Protein AF-A0A1R1Z1K6-F1 (afdb_monomer)

Foldseek 3Di:
DDDDPPPPPPPPLLAAFAWWADQQWIKGKAAAPVVQKIWIWIGNPQDTKIKMFGSPWDQPVVDPQFRTKTKIWIDHLVCLQQIAIKIKGADDPSGNVFKIKIQTHDVPSHDGPDDRMDMTTTDDDPGRQAHYFFFFDDDQFWFFDWDDDDQDTDTPDTDRDDDPLVHGFTQGPGDDPVDDDPQWGKTWGDDPNDIDITIGGPVRTRDHRPVPPD

Mean predicted aligned error: 10.72 Å

Radius of gyration: 18.66 Å; Cα contacts (8 Å, |Δi|>4): 468; chains: 1; bounding box: 66×36×51 Å

Sequence (214 aa):
MIVALLLAAAAERSLSTGTFGEPGGSLMIAVNGEAGRFSGYYDGGRCRFALRGSLVPISVERFAVYPEGYEAEGWVPDHPERVFPVTLYSQVPNGYRQQITLEPGGSGTRPPGCPSRFTLDRAGSNADLLTDVRVVKPGPIRVYDFRIRGKRGIVVRALRRPPRPWSGVWISRTFSPAYRPAGYLYANWYVDGAPKAAYVRPRSLFPVPPEDQE

Structure (mmCIF, N/CA/C/O backbone):
data_AF-A0A1R1Z1K6-F1
#
_entry.id   AF-A0A1R1Z1K6-F1
#
loop_
_atom_site.group_PDB
_atom_site.id
_atom_site.type_symbol
_atom_site.label_atom_id
_atom_site.label_alt_id
_atom_site.label_comp_id
_atom_site.label_asym_id
_atom_site.label_entity_id
_atom_site.label_seq_id
_atom_site.pdbx_PDB_ins_code
_atom_site.Cartn_x
_atom_site.Cartn_y
_atom_site.Cartn_z
_atom_site.occupancy
_atom_site.B_iso_or_equiv
_atom_site.auth_seq_id
_atom_site.auth_comp_id
_atom_site.auth_asym_id
_atom_site.auth_atom_id
_atom_site.pdbx_PDB_model_num
ATOM 1 N N . MET A 1 1 ? -45.208 19.239 -9.671 1.00 34.28 1 MET A N 1
ATOM 2 C CA . MET A 1 1 ? -44.591 17.913 -9.465 1.00 34.28 1 MET A CA 1
ATOM 3 C C . MET A 1 1 ? -43.087 18.134 -9.368 1.00 34.28 1 MET A C 1
ATOM 5 O O . MET A 1 1 ? -42.463 18.417 -10.380 1.00 34.28 1 MET A O 1
ATOM 9 N N . ILE A 1 2 ? -42.541 18.183 -8.151 1.00 32.97 2 ILE A N 1
ATOM 10 C CA . ILE A 1 2 ? -41.115 18.449 -7.910 1.00 32.97 2 ILE A CA 1
ATOM 11 C C . ILE A 1 2 ? -40.399 17.102 -7.969 1.00 32.97 2 ILE A C 1
ATOM 13 O O . ILE A 1 2 ? -40.635 16.241 -7.127 1.00 32.97 2 ILE A O 1
ATOM 17 N N . VAL A 1 3 ? -39.575 16.904 -8.996 1.00 34.38 3 VAL A N 1
ATOM 18 C CA . VAL A 1 3 ? -38.673 15.754 -9.081 1.00 34.38 3 VAL A CA 1
ATOM 19 C C . VAL A 1 3 ? -37.513 16.033 -8.131 1.00 34.38 3 VAL A C 1
ATOM 21 O O . VAL A 1 3 ? -36.697 16.918 -8.381 1.00 34.38 3 VAL A O 1
ATOM 24 N N . ALA A 1 4 ? -37.470 15.309 -7.016 1.00 38.66 4 ALA A N 1
ATOM 25 C CA . ALA A 1 4 ? -36.335 15.310 -6.108 1.00 38.66 4 ALA A CA 1
ATOM 26 C C . ALA A 1 4 ? -35.155 14.599 -6.791 1.00 38.66 4 ALA A C 1
ATOM 28 O O . ALA A 1 4 ? -35.073 13.372 -6.794 1.00 38.66 4 ALA A O 1
ATOM 29 N N . LEU A 1 5 ? -34.245 15.369 -7.394 1.00 35.75 5 LEU A N 1
ATOM 30 C CA . LEU A 1 5 ? -32.898 14.885 -7.683 1.00 35.75 5 LEU A CA 1
ATOM 31 C C . LEU A 1 5 ? -32.171 14.735 -6.341 1.00 35.75 5 LEU A C 1
ATOM 33 O O . LEU A 1 5 ? -31.677 15.709 -5.774 1.00 35.75 5 LEU A O 1
ATOM 37 N N . LEU A 1 6 ? -32.105 13.507 -5.832 1.00 36.66 6 LEU A N 1
ATOM 38 C CA . LEU A 1 6 ? -31.099 13.112 -4.852 1.00 36.66 6 LEU A CA 1
ATOM 39 C C . LEU A 1 6 ? -29.733 13.178 -5.545 1.00 36.66 6 LEU A C 1
ATOM 41 O O . LEU A 1 6 ? -29.261 12.211 -6.139 1.00 36.66 6 LEU A O 1
ATOM 45 N N . LEU A 1 7 ? -29.109 14.353 -5.495 1.00 36.50 7 LEU A N 1
ATOM 46 C CA . LEU A 1 7 ? -27.670 14.485 -5.659 1.00 36.50 7 LEU A CA 1
ATOM 47 C C . LEU A 1 7 ? -27.040 13.760 -4.470 1.00 36.50 7 LEU A C 1
ATOM 49 O O . LEU A 1 7 ? -26.900 14.323 -3.386 1.00 36.50 7 LEU A O 1
ATOM 53 N N . ALA A 1 8 ? -26.681 12.493 -4.668 1.00 37.25 8 ALA A N 1
ATOM 54 C CA . ALA A 1 8 ? -25.634 11.884 -3.874 1.00 37.25 8 ALA A CA 1
ATOM 55 C C . ALA A 1 8 ? -24.380 12.725 -4.131 1.00 37.25 8 ALA A C 1
ATOM 57 O O . ALA A 1 8 ? -23.697 12.547 -5.140 1.00 37.25 8 ALA A O 1
ATOM 58 N N . ALA A 1 9 ? -24.133 13.710 -3.265 1.00 37.72 9 ALA A N 1
ATOM 59 C CA . ALA A 1 9 ? -22.827 14.324 -3.161 1.00 37.72 9 ALA A CA 1
ATOM 60 C C . ALA A 1 9 ? -21.853 13.154 -3.040 1.00 37.72 9 ALA A C 1
ATOM 62 O O . ALA A 1 9 ? -21.972 12.353 -2.112 1.00 37.72 9 ALA A O 1
ATOM 63 N N . ALA A 1 10 ? -20.982 12.986 -4.035 1.00 37.78 10 ALA A N 1
ATOM 64 C CA . ALA A 1 10 ? -19.888 12.046 -3.931 1.00 37.78 10 ALA A CA 1
ATOM 65 C C . ALA A 1 10 ? -19.156 12.442 -2.653 1.00 37.78 10 ALA A C 1
ATOM 67 O O . ALA A 1 10 ? -18.529 13.499 -2.625 1.00 37.78 10 ALA A O 1
ATOM 68 N N . ALA A 1 11 ? -19.345 11.671 -1.578 1.00 42.34 11 ALA A N 1
ATOM 69 C CA . ALA A 1 11 ? -18.612 11.876 -0.347 1.00 42.34 11 ALA A CA 1
ATOM 70 C C . ALA A 1 11 ? -17.149 11.966 -0.770 1.00 42.34 11 ALA A C 1
ATOM 72 O O . ALA A 1 11 ? -16.649 11.049 -1.433 1.00 42.34 11 ALA A O 1
ATOM 73 N N . GLU A 1 12 ? -16.516 13.117 -0.530 1.00 51.56 12 GLU A N 1
ATOM 74 C CA . GLU A 1 12 ? -15.099 13.273 -0.815 1.00 51.56 12 GLU A CA 1
ATOM 75 C C . GLU A 1 12 ? -14.407 12.130 -0.084 1.00 51.56 12 GLU A C 1
ATOM 77 O O . GLU A 1 12 ? -14.422 12.075 1.144 1.00 51.56 12 GLU A O 1
ATOM 82 N N . ARG A 1 13 ? -13.900 11.158 -0.849 1.00 62.56 13 ARG A N 1
ATOM 83 C CA . ARG A 1 13 ? -13.240 9.979 -0.295 1.00 62.56 13 ARG A CA 1
ATOM 84 C C . ARG A 1 13 ? -12.131 10.490 0.609 1.00 62.56 13 ARG A C 1
ATOM 86 O O . ARG A 1 13 ? -11.222 11.166 0.124 1.00 62.56 13 ARG A O 1
ATOM 93 N N . SER A 1 14 ? -12.240 10.235 1.910 1.00 78.25 14 SER A N 1
ATOM 94 C CA . SER A 1 14 ? -11.347 10.892 2.857 1.00 78.25 14 SER A CA 1
ATOM 95 C C . SER A 1 14 ? -9.975 10.228 2.874 1.00 78.25 14 SER A C 1
ATOM 97 O O . SER A 1 14 ? -8.981 10.920 3.109 1.00 78.25 14 SER A O 1
ATOM 99 N N . LEU A 1 15 ? -9.889 8.927 2.547 1.00 86.50 15 LEU A N 1
ATOM 100 C CA . LEU A 1 15 ? -8.614 8.244 2.348 1.00 86.50 15 LEU A CA 1
ATOM 101 C C . LEU A 1 15 ? -7.847 8.896 1.198 1.00 86.50 15 LEU A C 1
ATOM 103 O O . LEU A 1 15 ? -8.314 8.963 0.061 1.00 86.50 15 LEU A O 1
ATOM 107 N N . SER A 1 16 ? -6.631 9.338 1.504 1.00 82.38 16 SER A N 1
ATOM 108 C CA . SER A 1 16 ? -5.752 9.999 0.550 1.00 82.38 16 SER A CA 1
ATOM 109 C C . SER A 1 16 ? -4.478 9.200 0.341 1.00 82.38 16 SER A C 1
ATOM 111 O O . SER A 1 16 ? -3.974 8.537 1.251 1.00 82.38 16 SER A O 1
ATOM 113 N N . THR A 1 17 ? -3.937 9.291 -0.871 1.00 83.75 17 THR A N 1
ATOM 114 C CA . THR A 1 17 ? -2.587 8.819 -1.150 1.00 83.75 17 THR A CA 1
ATOM 115 C C . THR A 1 17 ? -1.598 9.535 -0.226 1.00 83.75 17 THR A C 1
ATOM 117 O O . THR A 1 17 ? -1.704 10.744 -0.001 1.00 83.75 17 THR A O 1
ATOM 120 N N . GLY A 1 18 ? -0.650 8.796 0.343 1.00 80.62 18 GLY A N 1
ATOM 121 C CA . GLY A 1 18 ? 0.173 9.302 1.436 1.00 80.62 18 GLY A CA 1
ATOM 122 C C . GLY A 1 18 ? 1.335 8.392 1.795 1.00 80.62 18 GLY A C 1
ATOM 123 O O . GLY A 1 18 ? 1.261 7.175 1.621 1.00 80.62 18 GLY A O 1
ATOM 124 N N . THR A 1 19 ? 2.376 8.996 2.358 1.00 82.12 19 THR A N 1
ATOM 125 C CA . THR A 1 19 ? 3.337 8.293 3.210 1.00 82.12 19 THR A CA 1
ATOM 126 C C . THR A 1 19 ? 3.064 8.709 4.651 1.00 82.12 19 THR A C 1
ATOM 128 O O . THR A 1 19 ? 2.836 9.888 4.920 1.00 82.12 19 THR A O 1
ATOM 131 N N . PHE A 1 20 ? 3.074 7.753 5.571 1.00 86.38 20 PHE A N 1
ATOM 132 C CA . PHE A 1 20 ? 2.820 7.948 6.994 1.00 86.38 20 PHE A CA 1
ATOM 133 C C . PHE A 1 20 ? 3.913 7.260 7.814 1.00 86.38 20 PHE A C 1
ATOM 135 O O . PHE A 1 20 ? 4.413 6.214 7.410 1.00 86.38 20 PHE A O 1
ATOM 142 N N . GLY A 1 21 ? 4.248 7.814 8.973 1.00 85.12 21 GLY A N 1
ATOM 143 C CA . GLY A 1 21 ? 5.260 7.308 9.888 1.00 85.12 21 GLY A CA 1
ATOM 144 C C . GLY A 1 21 ? 6.680 7.765 9.559 1.00 85.12 21 GLY A C 1
ATOM 145 O O . GLY A 1 21 ? 6.938 8.449 8.572 1.00 85.12 21 GLY A O 1
ATOM 146 N N . GLU A 1 22 ? 7.618 7.376 10.413 1.00 76.06 22 GLU A N 1
ATOM 147 C CA . GLU A 1 22 ? 9.024 7.783 10.358 1.00 76.06 22 GLU A CA 1
ATOM 148 C C . GLU A 1 22 ? 9.934 6.649 9.847 1.00 76.06 22 GLU A C 1
ATOM 150 O O . GLU A 1 22 ? 9.497 5.495 9.734 1.00 76.06 22 GLU A O 1
ATOM 155 N N . PRO A 1 23 ? 11.218 6.929 9.537 1.00 65.38 23 PRO A N 1
ATOM 156 C CA . PRO A 1 23 ? 12.194 5.882 9.248 1.00 65.38 23 PRO A CA 1
ATOM 157 C C . PRO A 1 23 ? 12.228 4.817 10.359 1.00 65.38 23 PRO A C 1
ATOM 159 O O . PRO A 1 23 ? 12.578 5.105 11.499 1.00 65.38 23 PRO A O 1
ATOM 162 N N . GLY A 1 24 ? 11.868 3.574 10.019 1.00 65.69 24 GLY A N 1
ATOM 163 C CA . GLY A 1 24 ? 11.741 2.457 10.971 1.00 65.69 24 GLY A CA 1
ATOM 164 C C . GLY A 1 24 ? 10.301 2.006 11.246 1.00 65.69 24 GLY A C 1
ATOM 165 O O . GLY A 1 24 ? 10.112 0.974 11.888 1.00 65.69 24 GLY A O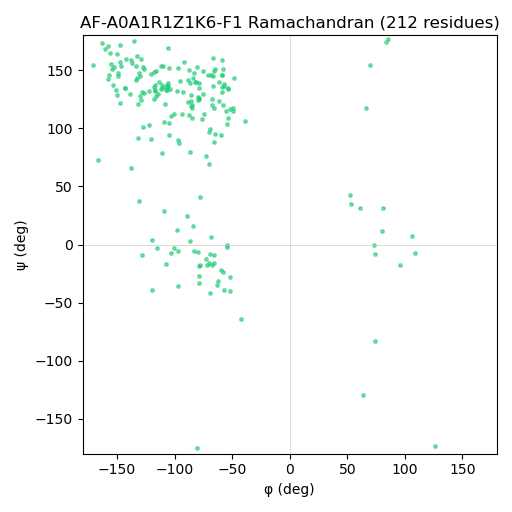 1
ATOM 166 N N . GLY A 1 25 ? 9.307 2.732 10.731 1.00 80.88 25 GLY A N 1
ATOM 167 C CA . GLY A 1 25 ? 7.885 2.412 10.839 1.00 80.88 25 GLY A CA 1
ATOM 168 C C . GLY A 1 25 ? 7.062 3.244 9.873 1.00 80.88 25 GLY A C 1
ATOM 169 O O . GLY A 1 25 ? 6.364 4.154 10.305 1.00 80.88 25 GLY A O 1
ATOM 170 N N . SER A 1 26 ? 7.136 2.936 8.578 1.00 84.31 26 SER A N 1
ATOM 171 C CA . SER A 1 26 ? 6.501 3.740 7.530 1.00 84.31 26 SER A CA 1
ATOM 172 C C . SER A 1 26 ? 5.447 2.965 6.747 1.00 84.31 26 SER A C 1
ATOM 174 O O . SER A 1 26 ? 5.686 1.834 6.326 1.00 84.31 26 SER A O 1
ATOM 176 N N . LEU A 1 27 ? 4.304 3.596 6.502 1.00 87.62 27 LEU A N 1
ATOM 177 C CA . LEU A 1 27 ? 3.249 3.134 5.611 1.00 87.62 27 LEU A CA 1
ATOM 178 C C . LEU A 1 27 ? 3.232 3.995 4.352 1.00 87.62 27 LEU A C 1
ATOM 180 O O . LEU A 1 27 ? 3.220 5.219 4.433 1.00 87.62 27 LEU A O 1
ATOM 184 N N . MET A 1 28 ? 3.114 3.359 3.193 1.00 84.44 28 MET A N 1
ATOM 185 C CA . MET A 1 28 ? 2.708 4.035 1.963 1.00 84.44 28 MET A CA 1
ATOM 186 C C . MET A 1 28 ? 1.332 3.541 1.537 1.00 84.44 28 MET A C 1
ATOM 188 O O . MET A 1 28 ? 1.096 2.334 1.509 1.00 84.44 28 MET A O 1
ATOM 192 N N . ILE A 1 29 ? 0.445 4.471 1.185 1.00 86.69 29 ILE A N 1
ATOM 193 C CA . ILE A 1 29 ? -0.900 4.217 0.661 1.00 86.69 29 ILE A CA 1
ATOM 194 C C . ILE A 1 29 ? -1.023 4.890 -0.699 1.00 86.69 29 ILE A C 1
ATOM 196 O O . ILE A 1 29 ? -0.702 6.069 -0.829 1.00 86.69 29 ILE A O 1
ATOM 200 N N . ALA A 1 30 ? -1.529 4.155 -1.686 1.00 83.88 30 ALA A N 1
ATOM 201 C CA . ALA A 1 30 ? -1.957 4.653 -2.984 1.00 83.88 30 ALA A CA 1
ATOM 202 C C . ALA A 1 30 ? -3.460 4.491 -3.163 1.00 83.88 30 ALA A C 1
ATOM 204 O O . ALA A 1 30 ? -3.994 3.394 -3.003 1.00 83.88 30 ALA A O 1
ATOM 205 N N . VAL A 1 31 ? -4.119 5.576 -3.556 1.00 85.25 31 VAL A N 1
ATOM 206 C CA . VAL A 1 31 ? -5.553 5.632 -3.829 1.00 85.25 31 VAL A CA 1
ATOM 207 C C . VAL A 1 31 ? -5.764 5.751 -5.332 1.00 85.25 31 VAL A C 1
ATOM 209 O O . VAL A 1 31 ? -5.314 6.697 -5.974 1.00 85.25 31 VAL A O 1
ATOM 212 N N . ASN A 1 32 ? -6.480 4.790 -5.906 1.00 83.56 32 ASN A N 1
ATOM 213 C CA . ASN A 1 32 ? -6.928 4.832 -7.288 1.00 83.56 32 ASN A CA 1
ATOM 214 C C . ASN A 1 32 ? -8.421 5.151 -7.322 1.00 83.56 32 ASN A C 1
ATOM 216 O O . ASN A 1 32 ? -9.274 4.265 -7.216 1.00 83.56 32 ASN A O 1
ATOM 220 N N . GLY A 1 33 ? -8.725 6.439 -7.475 1.00 81.31 33 GLY A N 1
ATOM 221 C CA . GLY A 1 33 ? -10.100 6.910 -7.500 1.00 81.31 33 GLY A CA 1
ATOM 222 C C . GLY A 1 33 ? -10.916 6.369 -8.681 1.00 81.31 33 GLY A C 1
ATOM 223 O O . GLY A 1 33 ? -12.101 6.085 -8.515 1.00 81.31 33 GLY A O 1
ATOM 224 N N . GLU A 1 34 ? -10.295 6.176 -9.843 1.00 81.12 34 GLU A N 1
ATOM 225 C CA . GLU A 1 34 ? -10.967 5.636 -11.034 1.00 81.12 34 GLU A CA 1
ATOM 226 C C . GLU A 1 34 ? -11.333 4.160 -10.848 1.00 81.12 34 GLU A C 1
ATOM 228 O O . GLU A 1 34 ? -12.438 3.746 -11.182 1.00 81.12 34 GLU A O 1
ATOM 233 N N . ALA A 1 35 ? -10.427 3.372 -10.263 1.00 80.31 35 ALA A N 1
ATOM 234 C CA . ALA A 1 35 ? -10.647 1.949 -10.006 1.00 80.31 35 ALA A CA 1
ATOM 235 C C . ALA A 1 35 ? -11.439 1.669 -8.718 1.00 80.31 35 ALA A C 1
ATOM 237 O O . ALA A 1 35 ? -11.711 0.508 -8.421 1.00 80.31 35 ALA A O 1
ATOM 238 N N . GLY A 1 36 ? -11.752 2.696 -7.919 1.00 86.50 36 GLY A N 1
ATOM 239 C CA . GLY A 1 36 ? -12.437 2.524 -6.637 1.00 86.50 36 GLY A CA 1
ATOM 240 C C . GLY A 1 36 ? -11.650 1.663 -5.643 1.00 86.50 36 GLY A C 1
ATOM 241 O O . GLY A 1 36 ? -12.254 0.931 -4.862 1.00 86.50 36 GLY A O 1
ATOM 242 N N . ARG A 1 37 ? -10.312 1.699 -5.687 1.00 89.50 37 ARG A N 1
ATOM 243 C CA . ARG A 1 37 ? -9.431 0.807 -4.915 1.00 89.50 37 ARG A CA 1
ATOM 244 C C . ARG A 1 37 ? -8.259 1.556 -4.294 1.00 89.50 37 ARG A C 1
ATOM 246 O O . ARG A 1 37 ? -7.830 2.586 -4.809 1.00 89.50 37 ARG A O 1
ATOM 253 N N . PHE A 1 38 ? -7.709 1.007 -3.221 1.00 89.56 38 PHE A N 1
ATOM 254 C CA . PHE A 1 38 ? -6.436 1.436 -2.656 1.00 89.56 38 PHE A CA 1
ATOM 255 C C . PHE A 1 38 ? -5.505 0.247 -2.450 1.00 89.56 38 PHE A C 1
ATOM 257 O O . PHE A 1 38 ? -5.920 -0.911 -2.397 1.00 89.56 38 PHE A O 1
ATOM 264 N N . SER A 1 39 ? -4.223 0.552 -2.343 1.00 88.81 39 SER A N 1
ATOM 265 C CA . SER A 1 39 ? -3.176 -0.408 -2.015 1.00 88.81 39 SER A CA 1
ATOM 266 C C . SER A 1 39 ? -2.145 0.249 -1.120 1.00 88.81 39 SER A C 1
ATOM 268 O O . SER A 1 39 ? -2.034 1.475 -1.075 1.00 88.81 39 SER A O 1
ATOM 270 N N . GLY A 1 40 ? -1.379 -0.557 -0.403 1.00 87.62 40 GLY A N 1
ATOM 271 C CA . GLY A 1 40 ? -0.343 -0.040 0.462 1.00 87.62 40 GLY A CA 1
ATOM 272 C C . GLY A 1 40 ? 0.675 -1.074 0.877 1.00 87.62 40 GLY A C 1
ATOM 273 O O . GLY A 1 40 ? 0.546 -2.267 0.597 1.00 87.62 40 GLY A O 1
ATOM 274 N N . TYR A 1 41 ? 1.705 -0.594 1.554 1.00 88.50 41 TYR A N 1
ATOM 275 C CA . TYR A 1 41 ? 2.676 -1.445 2.218 1.00 88.50 41 TYR A CA 1
ATOM 276 C C . TYR A 1 41 ? 3.256 -0.728 3.431 1.00 88.50 41 TYR A C 1
ATOM 278 O O . TYR A 1 41 ? 3.623 0.448 3.358 1.00 88.50 41 TYR A O 1
ATOM 286 N N . TYR A 1 42 ? 3.298 -1.459 4.540 1.00 89.62 42 TYR A N 1
ATOM 287 C CA . TYR A 1 42 ? 3.866 -1.040 5.809 1.00 89.62 42 TYR A CA 1
ATOM 288 C C . TYR A 1 42 ? 5.194 -1.756 6.056 1.00 89.62 42 TYR A C 1
ATOM 290 O O . TYR A 1 42 ? 5.274 -2.983 5.938 1.00 89.62 42 TYR A O 1
ATOM 298 N N . ASP A 1 43 ? 6.205 -0.986 6.454 1.00 85.94 43 ASP A N 1
ATOM 299 C CA . ASP A 1 43 ? 7.506 -1.474 6.902 1.00 85.94 43 ASP A CA 1
ATOM 300 C C . ASP A 1 43 ? 7.874 -0.883 8.268 1.00 85.94 43 ASP A C 1
ATOM 302 O O . ASP A 1 43 ? 8.313 0.263 8.376 1.00 85.94 43 ASP A O 1
ATOM 306 N N . GLY A 1 44 ? 7.681 -1.689 9.313 1.00 84.88 44 GLY A N 1
ATOM 307 C CA . GLY A 1 44 ? 8.121 -1.444 10.687 1.00 84.88 44 GLY A CA 1
ATOM 308 C C . GLY A 1 44 ? 9.258 -2.366 11.121 1.00 84.88 44 GLY A C 1
ATOM 309 O O . GLY A 1 44 ? 9.333 -2.772 12.285 1.00 84.88 44 GLY A O 1
ATOM 310 N N . GLY A 1 45 ? 10.094 -2.813 10.178 1.00 83.81 45 GLY A N 1
ATOM 311 C CA . GLY A 1 45 ? 11.186 -3.750 10.433 1.00 83.81 45 GLY A CA 1
ATOM 312 C C . GLY A 1 45 ? 10.692 -5.178 10.666 1.00 83.81 45 GLY A C 1
ATOM 313 O O . GLY A 1 45 ? 10.705 -6.004 9.754 1.00 83.81 45 GLY A O 1
ATOM 314 N N . ARG A 1 46 ? 10.271 -5.505 11.895 1.00 85.94 46 ARG A N 1
ATOM 315 C CA . ARG A 1 46 ? 9.737 -6.848 12.210 1.00 85.94 46 ARG A CA 1
ATOM 316 C C . ARG A 1 46 ? 8.294 -7.025 11.749 1.00 85.94 46 ARG A C 1
ATOM 318 O O . ARG A 1 46 ? 7.936 -8.124 11.347 1.00 85.94 46 ARG A O 1
ATOM 325 N N . CYS A 1 47 ? 7.503 -5.956 11.779 1.00 89.88 47 CYS A N 1
ATOM 326 C CA . CYS A 1 47 ? 6.146 -5.935 11.246 1.00 89.88 47 CYS A CA 1
ATOM 327 C C . CYS A 1 47 ? 6.179 -5.420 9.808 1.00 89.88 47 CYS A C 1
ATOM 329 O O . CYS A 1 47 ? 6.498 -4.254 9.583 1.00 89.88 47 CYS A O 1
ATOM 331 N N . ARG A 1 48 ? 5.880 -6.284 8.835 1.00 88.88 48 ARG A N 1
ATOM 332 C CA . ARG A 1 48 ? 5.865 -5.925 7.411 1.00 88.88 48 ARG A CA 1
ATOM 333 C C . ARG A 1 48 ? 4.680 -6.572 6.722 1.00 88.88 48 ARG A C 1
ATOM 335 O O . ARG A 1 48 ? 4.496 -7.784 6.836 1.00 88.88 48 ARG A O 1
ATOM 342 N N . PHE A 1 49 ? 3.909 -5.782 5.988 1.00 90.88 49 PHE A N 1
ATOM 343 C CA . PHE A 1 49 ? 2.797 -6.301 5.203 1.00 90.88 49 PHE A CA 1
ATOM 344 C C . PHE A 1 49 ? 2.412 -5.388 4.050 1.00 90.88 49 PHE A C 1
ATOM 346 O O . PHE A 1 49 ? 2.491 -4.166 4.153 1.00 90.88 49 PHE A O 1
ATOM 353 N N . ALA A 1 50 ? 1.978 -5.996 2.951 1.00 89.94 50 ALA A N 1
ATOM 354 C CA . ALA A 1 50 ? 1.264 -5.310 1.885 1.00 89.94 50 ALA A CA 1
ATOM 355 C C . ALA A 1 50 ? -0.242 -5.400 2.148 1.00 89.94 50 ALA A C 1
ATOM 357 O O . ALA A 1 50 ? -0.686 -6.276 2.889 1.00 89.94 50 ALA A O 1
ATOM 358 N N . LEU A 1 51 ? -1.008 -4.478 1.572 1.00 92.62 51 LEU A N 1
ATOM 359 C CA . LEU A 1 51 ? -2.458 -4.442 1.712 1.00 92.62 51 LEU A CA 1
ATOM 360 C C . LEU A 1 51 ? -3.145 -3.910 0.456 1.00 92.62 51 LEU A C 1
ATOM 362 O O . LEU A 1 51 ? -2.552 -3.158 -0.325 1.00 92.62 51 LEU A O 1
ATOM 366 N N . ARG A 1 52 ? -4.418 -4.266 0.293 1.00 91.56 52 ARG A N 1
ATOM 367 C CA . ARG A 1 52 ? -5.312 -3.755 -0.751 1.00 91.56 52 ARG A CA 1
ATOM 368 C C . ARG A 1 52 ? -6.753 -3.735 -0.270 1.00 91.56 52 ARG A C 1
ATOM 370 O O . ARG A 1 52 ? -7.166 -4.625 0.463 1.00 91.56 52 ARG A O 1
ATOM 377 N N . GLY A 1 53 ? -7.534 -2.773 -0.733 1.00 91.88 53 GLY A N 1
ATOM 378 C CA . GLY A 1 53 ? -8.951 -2.700 -0.395 1.00 91.88 53 GLY A CA 1
ATOM 379 C C . GLY A 1 53 ? -9.753 -1.893 -1.404 1.00 91.88 53 GLY A C 1
ATOM 380 O O . GLY A 1 53 ? -9.205 -1.254 -2.310 1.00 91.88 53 GLY A O 1
ATOM 381 N N . SER A 1 54 ? -11.073 -1.9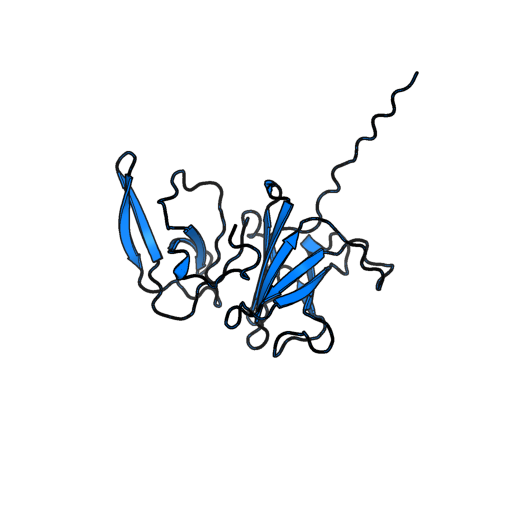37 -1.264 1.00 91.19 54 SER A N 1
ATOM 382 C CA . SER A 1 54 ? -11.991 -1.069 -2.001 1.00 91.19 54 SER A CA 1
ATOM 383 C C . SER A 1 54 ? -12.120 0.287 -1.316 1.00 91.19 54 SER A C 1
ATOM 385 O O . SER A 1 54 ? -12.129 0.367 -0.094 1.00 91.19 54 SER A O 1
ATOM 387 N N . LEU A 1 55 ? -12.331 1.352 -2.084 1.00 89.19 55 LEU A N 1
ATOM 388 C CA . LEU A 1 55 ? -12.670 2.685 -1.568 1.00 89.19 55 LEU A CA 1
ATOM 389 C C . LEU A 1 55 ? -14.149 2.783 -1.154 1.00 89.19 55 LEU A C 1
ATOM 391 O O . LEU A 1 55 ? -14.816 3.776 -1.441 1.00 89.19 55 LEU A O 1
ATOM 395 N N . VAL A 1 56 ? -14.659 1.726 -0.523 1.00 89.25 56 VAL A N 1
ATOM 396 C CA . VAL A 1 56 ? -15.991 1.667 0.074 1.00 89.25 56 VAL A CA 1
ATOM 397 C C . VAL A 1 56 ? -15.789 1.813 1.580 1.00 89.25 56 VAL A C 1
ATOM 399 O O . VAL A 1 56 ? -15.197 0.915 2.184 1.00 89.25 56 VAL A O 1
ATOM 402 N N . PRO A 1 57 ? -16.197 2.943 2.178 1.00 86.44 57 PRO A N 1
ATOM 403 C CA . PRO A 1 57 ? -16.016 3.156 3.601 1.00 86.44 57 PRO A CA 1
ATOM 404 C C . PRO A 1 57 ? -16.915 2.218 4.408 1.00 86.44 57 PRO A C 1
ATOM 406 O O . PRO A 1 57 ? -18.047 1.926 4.017 1.00 86.44 57 PRO A O 1
ATOM 409 N N . ILE A 1 58 ? -16.416 1.795 5.562 1.00 85.44 58 ILE A N 1
ATOM 410 C CA . ILE A 1 58 ? -17.164 1.072 6.585 1.00 85.44 58 ILE A CA 1
ATOM 411 C C . ILE A 1 58 ? -17.370 1.956 7.815 1.00 85.44 58 ILE A C 1
ATOM 413 O O . ILE A 1 58 ? -16.561 2.839 8.116 1.00 85.44 58 ILE A O 1
ATOM 417 N N . SER A 1 59 ? -18.439 1.688 8.563 1.00 76.75 59 SER A N 1
ATOM 418 C CA . SER A 1 59 ? -18.600 2.230 9.909 1.00 76.75 59 SER A CA 1
ATOM 419 C C . SER A 1 59 ? -17.757 1.416 10.880 1.00 76.75 59 SER A C 1
ATOM 421 O O . SER A 1 59 ? -17.903 0.200 10.981 1.00 76.75 59 SER A O 1
ATOM 423 N N . VAL A 1 60 ? -16.888 2.080 11.635 1.00 72.12 60 VAL A N 1
ATOM 424 C CA . VAL A 1 60 ? -16.110 1.412 12.679 1.00 72.12 60 VAL A CA 1
ATOM 425 C C . VAL A 1 60 ? -16.946 1.410 13.960 1.00 72.12 60 VAL A C 1
ATOM 427 O O . VAL A 1 60 ? -16.747 2.237 14.844 1.00 72.12 60 VAL A O 1
ATOM 430 N N . GLU A 1 61 ? -17.912 0.488 14.057 1.00 60.75 61 GLU A N 1
ATOM 431 C CA . GLU A 1 61 ? -18.918 0.420 15.144 1.00 60.75 61 GLU A CA 1
ATOM 432 C C . GLU A 1 61 ? -18.314 0.444 16.556 1.00 60.75 61 GLU A C 1
ATOM 434 O O . GLU A 1 61 ? -18.924 0.935 17.505 1.00 60.75 61 GLU A O 1
ATOM 439 N N . ARG A 1 62 ? -17.079 -0.051 16.703 1.00 60.28 62 ARG A N 1
ATOM 440 C CA . ARG A 1 62 ? -16.359 -0.079 17.981 1.00 60.28 62 ARG A CA 1
ATOM 441 C C . ARG A 1 62 ? -15.973 1.319 18.491 1.00 60.28 62 ARG A C 1
ATOM 443 O O . ARG A 1 62 ? -15.685 1.466 19.677 1.00 60.28 62 ARG A O 1
ATOM 450 N N . PHE A 1 63 ? -15.982 2.340 17.633 1.00 56.94 63 PHE A N 1
ATOM 451 C CA . PHE A 1 63 ? -15.683 3.721 17.992 1.00 56.94 63 PHE A CA 1
ATOM 452 C C . PHE A 1 63 ? -16.764 4.645 17.428 1.00 56.94 63 PHE A C 1
ATOM 454 O O . PHE A 1 63 ? -16.623 5.181 16.334 1.00 56.94 63 PHE A O 1
ATOM 461 N N . ALA A 1 64 ? -17.804 4.918 18.220 1.00 52.91 64 ALA A N 1
ATOM 462 C CA . ALA A 1 64 ? -18.883 5.870 17.911 1.00 52.91 64 ALA A CA 1
ATOM 463 C C . ALA A 1 64 ? -18.418 7.312 17.561 1.00 52.91 64 ALA A C 1
ATOM 465 O O . ALA A 1 64 ? -19.239 8.185 17.301 1.00 52.91 64 ALA A O 1
ATOM 466 N N . VAL A 1 65 ? -17.105 7.568 17.575 1.00 54.22 65 VAL A N 1
ATOM 467 C CA . VAL A 1 65 ? -16.442 8.855 17.342 1.00 54.22 65 VAL A CA 1
ATOM 468 C C . VAL A 1 65 ? -15.735 8.909 15.974 1.00 54.22 65 VAL A C 1
ATOM 470 O O . VAL A 1 65 ? -15.438 10.003 15.499 1.00 54.22 65 VAL A O 1
ATOM 473 N N . TYR A 1 66 ? -15.475 7.772 15.310 1.00 64.06 66 TYR A N 1
ATOM 474 C CA . TYR A 1 66 ? -14.747 7.734 14.032 1.00 64.06 66 TYR A CA 1
ATOM 475 C C . TYR A 1 66 ? -15.701 7.367 12.886 1.00 64.06 66 TYR A C 1
ATOM 477 O O . TYR A 1 66 ? -16.097 6.208 12.768 1.00 64.06 66 TYR A O 1
ATOM 485 N N . PRO A 1 67 ? -16.097 8.339 12.044 1.00 62.59 67 PRO A N 1
ATOM 486 C CA . PRO A 1 67 ? -17.195 8.156 11.094 1.00 62.59 67 PRO A CA 1
ATOM 487 C C . PRO A 1 67 ? -16.839 7.253 9.906 1.00 62.59 67 PRO A C 1
ATOM 489 O O . PRO A 1 67 ? -17.734 6.858 9.164 1.00 62.59 67 PRO A O 1
ATOM 492 N N . GLU A 1 68 ? -15.554 6.941 9.708 1.00 80.62 68 GLU A N 1
ATOM 493 C CA . GLU A 1 68 ? -15.070 6.296 8.492 1.00 80.62 68 GLU A CA 1
ATOM 494 C C . GLU A 1 68 ? -13.847 5.410 8.755 1.00 80.62 68 GLU A C 1
ATOM 496 O O . GLU A 1 68 ? -12.851 5.840 9.346 1.00 80.62 68 GLU A O 1
ATOM 501 N N . GLY A 1 69 ? -13.929 4.169 8.285 1.00 88.50 69 GLY A N 1
ATOM 502 C CA . GLY A 1 69 ? -12.807 3.253 8.150 1.00 88.50 69 GLY A CA 1
ATOM 503 C C . GLY A 1 69 ? -12.846 2.537 6.805 1.00 88.50 69 GLY A C 1
ATOM 504 O O . GLY A 1 69 ? -13.798 2.667 6.041 1.00 88.50 69 GLY A O 1
ATOM 505 N N . TYR A 1 70 ? -11.819 1.750 6.524 1.00 91.50 70 TYR A N 1
ATOM 506 C CA . TYR A 1 70 ? -11.726 0.901 5.344 1.00 91.50 70 TYR A CA 1
ATOM 507 C C . TYR A 1 70 ? -11.249 -0.478 5.762 1.00 91.50 70 TYR A C 1
ATOM 509 O O . TYR A 1 70 ? -10.358 -0.604 6.605 1.00 91.50 70 TYR A O 1
ATOM 517 N N . GLU A 1 71 ? -11.808 -1.500 5.131 1.00 92.38 71 GLU A N 1
ATOM 518 C CA . GLU A 1 71 ? -11.271 -2.850 5.210 1.00 92.38 71 GLU A CA 1
ATOM 519 C C . GLU A 1 71 ? -10.361 -3.117 4.019 1.00 92.38 71 GLU A C 1
ATOM 521 O O . GLU A 1 71 ? -10.613 -2.709 2.880 1.00 92.38 71 GLU A O 1
ATOM 526 N N . ALA A 1 72 ? -9.272 -3.807 4.309 1.00 94.00 72 ALA A N 1
ATOM 527 C CA . ALA A 1 72 ? -8.327 -4.293 3.338 1.00 94.00 72 ALA A CA 1
ATOM 528 C C . ALA A 1 72 ? -7.995 -5.750 3.628 1.00 94.00 72 ALA A C 1
ATOM 530 O O . ALA A 1 72 ? -7.998 -6.206 4.771 1.00 94.00 72 ALA A O 1
ATOM 531 N N . GLU A 1 73 ? -7.619 -6.455 2.578 1.00 93.56 73 GLU A N 1
ATOM 532 C CA . GLU A 1 73 ? -6.864 -7.683 2.698 1.00 93.56 73 GLU A CA 1
ATOM 533 C C . GLU A 1 73 ? -5.379 -7.330 2.782 1.00 93.56 73 GLU A C 1
ATOM 535 O O . GLU A 1 73 ? -4.856 -6.581 1.951 1.00 93.56 73 GLU A O 1
ATOM 540 N N . GLY A 1 74 ? -4.702 -7.857 3.794 1.00 92.75 74 GLY A N 1
ATOM 541 C CA . GLY A 1 74 ? -3.265 -7.758 3.978 1.00 92.75 74 GLY A CA 1
ATOM 542 C C . GLY A 1 74 ? -2.578 -9.105 3.810 1.00 92.75 74 GLY A C 1
ATOM 543 O O . GLY A 1 74 ? -3.173 -10.153 4.037 1.00 92.75 74 GLY A O 1
ATOM 544 N N . TRP A 1 75 ? -1.305 -9.079 3.423 1.00 91.75 75 TRP A N 1
ATOM 545 C CA . TRP A 1 75 ? -0.448 -10.263 3.361 1.00 91.75 75 TRP A CA 1
ATOM 546 C C . TRP A 1 75 ? 0.999 -9.908 3.694 1.00 91.75 75 TRP A C 1
ATOM 548 O O . TRP A 1 75 ? 1.463 -8.780 3.493 1.00 91.75 75 TRP A O 1
ATOM 558 N N . VAL A 1 76 ? 1.750 -10.890 4.192 1.00 89.06 76 VAL A N 1
ATOM 559 C CA . VAL A 1 76 ? 3.200 -10.744 4.371 1.00 89.06 76 VAL A CA 1
ATOM 560 C C . VAL A 1 76 ? 3.854 -10.950 3.002 1.00 89.06 76 VAL A C 1
ATOM 562 O O . VAL A 1 76 ? 3.609 -11.985 2.392 1.00 89.06 76 VAL A O 1
ATOM 565 N N . PRO A 1 77 ? 4.698 -10.035 2.487 1.00 83.12 77 PRO A N 1
ATOM 566 C CA . PRO A 1 77 ? 5.245 -10.178 1.137 1.00 83.12 77 PRO A CA 1
ATOM 567 C C . PRO A 1 77 ? 5.996 -11.496 0.923 1.00 83.12 77 PRO A C 1
ATOM 569 O O . PRO A 1 77 ? 5.836 -12.130 -0.114 1.00 83.12 77 PRO A O 1
ATOM 572 N N . ASP A 1 78 ? 6.757 -11.933 1.929 1.00 82.94 78 ASP A N 1
ATOM 573 C CA . ASP A 1 78 ? 7.509 -13.193 1.910 1.00 82.94 78 ASP A CA 1
ATOM 574 C C . ASP A 1 78 ? 6.602 -14.447 1.977 1.00 82.94 78 ASP A C 1
ATOM 576 O O . ASP A 1 78 ? 7.049 -15.541 1.639 1.00 82.94 78 ASP A O 1
ATOM 580 N N . HIS A 1 79 ? 5.334 -14.282 2.373 1.00 85.50 79 HIS A N 1
ATOM 581 C CA . HIS A 1 79 ? 4.309 -15.325 2.510 1.00 85.50 79 HIS A CA 1
ATOM 582 C C . HIS A 1 79 ? 2.955 -14.837 1.957 1.00 85.50 79 HIS A C 1
ATOM 584 O O . HIS A 1 79 ? 2.012 -14.625 2.726 1.00 85.50 79 HIS A O 1
ATOM 590 N N . PRO A 1 80 ? 2.855 -14.590 0.638 1.00 82.75 80 PRO A N 1
ATOM 591 C CA . PRO A 1 80 ? 1.677 -13.988 0.009 1.00 82.75 80 PRO A CA 1
ATOM 592 C C . PRO A 1 80 ? 0.424 -14.872 0.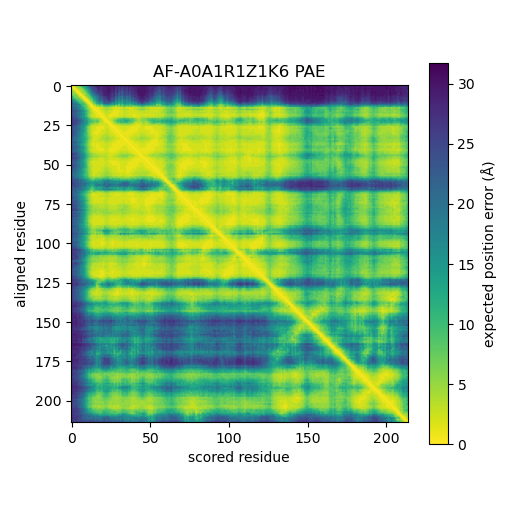079 1.00 82.75 80 PRO A C 1
ATOM 594 O O . PRO A 1 80 ? -0.682 -14.385 -0.120 1.00 82.75 80 PRO A O 1
ATOM 597 N N . GLU A 1 81 ? 0.584 -16.160 0.379 1.00 85.00 81 GLU A N 1
ATOM 598 C CA . GLU A 1 81 ? -0.502 -17.093 0.676 1.00 85.00 81 GLU A CA 1
ATOM 599 C C . GLU A 1 81 ? -1.162 -16.852 2.044 1.00 85.00 81 GLU A C 1
ATOM 601 O O . GLU A 1 81 ? -2.255 -17.349 2.299 1.00 85.00 81 GLU A O 1
ATOM 606 N N . ARG A 1 82 ? -0.503 -16.114 2.946 1.00 86.31 82 ARG A N 1
ATOM 607 C CA . ARG A 1 82 ? -0.999 -15.827 4.298 1.00 86.31 82 ARG A CA 1
ATOM 608 C C . ARG A 1 82 ? -1.699 -14.478 4.318 1.00 86.31 82 ARG A C 1
ATOM 610 O O . ARG A 1 82 ? -1.080 -13.454 4.621 1.00 86.31 82 ARG A O 1
ATOM 617 N N . VAL A 1 83 ? -2.986 -14.508 4.000 1.00 91.12 83 VAL A N 1
ATOM 618 C CA . VAL A 1 83 ? -3.858 -13.333 4.020 1.00 91.12 83 VAL A CA 1
ATOM 619 C C . VAL A 1 83 ? -4.479 -13.103 5.399 1.00 91.12 83 VAL A C 1
ATOM 621 O O . VAL A 1 83 ? -4.695 -14.039 6.172 1.00 91.12 83 VAL A O 1
ATOM 624 N N . PHE A 1 84 ? -4.751 -11.845 5.724 1.00 93.06 84 PHE A N 1
ATOM 625 C CA . PHE A 1 84 ? -5.404 -11.423 6.964 1.00 93.06 84 PHE A CA 1
ATOM 626 C C . PHE A 1 84 ? -6.153 -10.103 6.746 1.00 93.06 84 PHE A C 1
ATOM 628 O O . PHE A 1 84 ? -5.748 -9.301 5.905 1.00 93.06 84 PHE A O 1
ATOM 635 N N . PRO A 1 85 ? -7.224 -9.830 7.506 1.00 94.06 85 PRO A N 1
ATOM 636 C CA . PRO A 1 85 ? -7.921 -8.554 7.410 1.00 94.06 85 PRO A CA 1
ATOM 637 C C . PRO A 1 85 ? -7.066 -7.425 7.993 1.00 94.06 85 PRO A C 1
ATOM 639 O O . PRO A 1 85 ? -6.350 -7.614 8.977 1.00 94.06 85 PRO A O 1
ATOM 642 N N . VAL A 1 86 ? -7.166 -6.234 7.417 1.00 95.06 86 VAL A N 1
ATOM 643 C CA . VAL A 1 86 ? -6.573 -4.999 7.933 1.00 95.06 86 VAL A CA 1
ATOM 644 C C . VAL A 1 86 ? -7.656 -3.936 7.963 1.00 95.06 86 VAL A C 1
ATOM 646 O O . VAL A 1 86 ? -8.248 -3.629 6.931 1.00 95.06 86 VAL A O 1
ATOM 649 N N . THR A 1 87 ? -7.884 -3.335 9.125 1.00 93.75 87 THR A N 1
ATOM 650 C CA . THR A 1 87 ? -8.758 -2.163 9.233 1.00 93.75 87 THR A CA 1
ATOM 651 C C . THR A 1 87 ? -7.910 -0.898 9.243 1.00 93.75 87 THR A C 1
ATOM 653 O O . THR A 1 87 ? -6.921 -0.808 9.975 1.00 93.75 87 THR A O 1
ATOM 656 N N . LEU A 1 88 ? -8.291 0.079 8.420 1.00 93.06 88 LEU A N 1
ATOM 657 C CA . LEU A 1 88 ? -7.656 1.390 8.325 1.00 93.06 88 LEU A CA 1
ATOM 658 C C . LEU A 1 88 ? -8.658 2.470 8.715 1.00 93.06 88 LEU A C 1
ATOM 660 O O . LEU A 1 88 ? -9.713 2.582 8.101 1.00 93.06 88 LEU A O 1
ATOM 664 N N . TYR A 1 89 ? -8.330 3.317 9.678 1.00 90.56 89 TYR A N 1
ATOM 665 C CA . TYR A 1 89 ? -9.198 4.428 10.077 1.00 90.56 89 TYR A CA 1
ATOM 666 C C . TYR A 1 89 ? -8.383 5.632 10.536 1.00 90.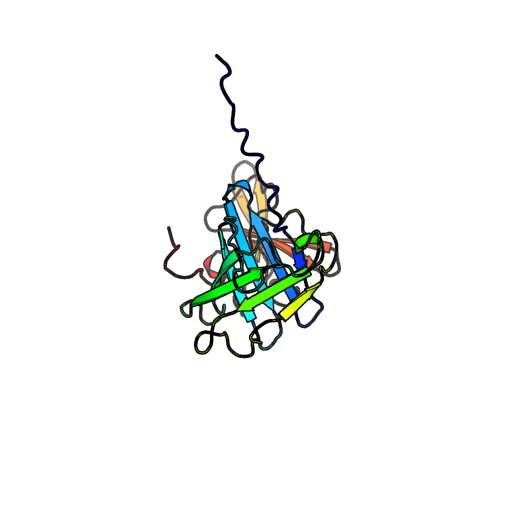56 89 TYR A C 1
ATOM 668 O O . TYR A 1 89 ? -7.164 5.547 10.661 1.00 90.56 89 TYR A O 1
ATOM 676 N N . SER A 1 90 ? -9.032 6.770 10.763 1.00 85.81 90 SER A N 1
ATOM 677 C CA . SER A 1 90 ? -8.394 7.915 11.413 1.00 85.81 90 SER A CA 1
ATOM 678 C C . SER A 1 90 ? -9.063 8.240 12.740 1.00 85.81 90 SER A C 1
ATOM 680 O O . SER A 1 90 ? -10.268 8.065 12.892 1.00 85.81 90 SER A O 1
ATOM 682 N N . GLN A 1 91 ? -8.275 8.763 13.682 1.00 80.75 91 GLN A N 1
ATOM 683 C CA . GLN A 1 91 ? -8.734 9.154 15.011 1.00 80.75 91 GLN A CA 1
ATOM 684 C C . GLN A 1 91 ? -8.962 10.666 15.171 1.00 80.75 91 GLN A C 1
ATOM 686 O O . GLN A 1 91 ? -9.382 11.100 16.241 1.00 80.75 91 GLN A O 1
ATOM 691 N N . VAL A 1 92 ? -8.679 11.472 14.140 1.00 74.25 92 VAL A N 1
ATOM 692 C CA . VAL A 1 92 ? -8.698 12.949 14.207 1.00 74.25 92 VAL A CA 1
ATOM 693 C C . VAL A 1 92 ? -9.449 13.592 13.027 1.00 74.25 92 VAL A C 1
ATOM 695 O O . VAL A 1 92 ? -9.643 12.930 11.999 1.00 74.25 92 VAL A O 1
ATOM 698 N N . PRO A 1 93 ? -9.860 14.875 13.137 1.00 61.53 93 PRO A N 1
ATOM 699 C CA . PRO A 1 93 ? -10.489 15.631 12.046 1.00 61.53 93 PRO A CA 1
ATOM 700 C C . PRO A 1 93 ? -9.600 15.730 10.793 1.00 61.53 93 PRO A C 1
ATOM 702 O O . PRO A 1 93 ? -8.384 15.834 10.906 1.00 61.53 93 PRO A O 1
ATOM 705 N N . ASN A 1 94 ? -10.191 15.729 9.588 1.00 65.94 94 ASN A N 1
ATOM 706 C CA . ASN A 1 94 ? -9.457 15.621 8.306 1.00 65.94 94 ASN A CA 1
ATOM 707 C C . ASN A 1 94 ? -8.507 14.413 8.256 1.00 65.94 94 ASN A C 1
ATOM 709 O O . ASN A 1 94 ? -7.426 14.455 7.670 1.00 65.94 94 ASN A O 1
ATOM 713 N N . GLY A 1 95 ? -8.945 13.337 8.897 1.00 72.69 95 GLY A N 1
ATOM 714 C CA . GLY A 1 95 ? -8.123 12.275 9.425 1.00 72.69 95 GLY A CA 1
ATOM 715 C C . GLY A 1 95 ? -6.967 11.779 8.576 1.00 72.69 95 GLY A C 1
ATOM 716 O O . GLY A 1 95 ? -5.812 11.982 8.932 1.00 72.69 95 GLY A O 1
ATOM 717 N N . TYR A 1 96 ? -7.260 11.203 7.414 1.00 80.12 96 TYR A N 1
ATOM 718 C CA . TYR A 1 96 ? -6.231 10.627 6.544 1.00 80.12 96 TYR A CA 1
ATOM 719 C C . TYR A 1 96 ? -5.305 11.658 5.884 1.00 80.12 96 TYR A C 1
ATOM 721 O O . TYR A 1 96 ? -4.313 11.278 5.260 1.00 80.12 96 TYR A O 1
ATOM 729 N N . ARG A 1 97 ? -5.590 12.963 6.000 1.00 79.19 97 ARG A N 1
ATOM 730 C CA . ARG A 1 97 ? -4.630 14.014 5.623 1.00 79.19 97 ARG A CA 1
ATOM 731 C C . ARG A 1 97 ? -3.555 14.220 6.689 1.00 79.19 97 ARG A C 1
ATOM 733 O O . ARG A 1 97 ? -2.533 14.818 6.377 1.00 79.19 97 ARG A O 1
ATOM 740 N N . GLN A 1 98 ? -3.770 13.749 7.916 1.00 84.00 98 GLN A N 1
ATOM 741 C CA . GLN A 1 98 ? -2.865 13.972 9.046 1.00 84.00 98 GLN A CA 1
ATOM 742 C C . GLN A 1 98 ? -2.309 12.680 9.627 1.00 84.00 98 GLN A C 1
ATOM 744 O O . GLN A 1 98 ? -1.135 12.642 9.966 1.00 84.00 98 GLN A O 1
ATOM 749 N N . GLN A 1 99 ? -3.115 11.626 9.715 1.00 88.81 99 GLN A N 1
ATOM 750 C CA . GLN A 1 99 ? -2.712 10.362 10.313 1.00 88.81 99 GLN A CA 1
ATOM 751 C C . GLN A 1 99 ? -3.535 9.191 9.787 1.00 88.81 99 GLN A C 1
ATOM 753 O O . GLN A 1 99 ? -4.616 9.347 9.220 1.00 88.81 99 GLN A O 1
ATOM 758 N N . ILE A 1 100 ? -3.038 7.992 10.042 1.00 90.62 100 ILE A N 1
ATOM 759 C CA . ILE A 1 100 ? -3.745 6.755 9.756 1.00 90.62 100 ILE A CA 1
ATOM 760 C C . ILE A 1 100 ? -3.467 5.736 10.850 1.00 90.62 100 ILE A C 1
ATOM 762 O O . ILE A 1 100 ? -2.333 5.549 11.286 1.00 90.62 100 ILE A O 1
ATOM 766 N N . THR A 1 101 ? -4.523 5.079 11.298 1.00 92.44 101 THR A N 1
ATOM 767 C CA . THR A 1 101 ? -4.479 3.984 12.256 1.00 92.44 101 THR A CA 1
ATOM 768 C C . THR A 1 101 ? -4.691 2.675 11.520 1.00 92.44 101 THR A C 1
ATOM 770 O O . THR A 1 101 ? -5.585 2.563 10.681 1.00 92.44 101 THR A O 1
ATOM 773 N N . LEU A 1 102 ? -3.854 1.692 11.836 1.00 93.94 102 LEU A N 1
ATOM 774 C CA . LEU A 1 102 ? -3.875 0.352 11.269 1.00 93.94 102 LEU A CA 1
ATOM 775 C C . LEU A 1 102 ? -4.156 -0.670 12.366 1.00 93.94 102 LEU A C 1
ATOM 777 O O . LEU A 1 102 ? -3.495 -0.664 13.406 1.00 93.94 102 LEU A O 1
ATOM 781 N N . GLU A 1 103 ? -5.079 -1.586 12.094 1.00 93.88 103 GLU A N 1
ATOM 782 C CA . GLU A 1 103 ? -5.329 -2.792 12.888 1.00 93.88 103 GLU A CA 1
ATOM 783 C C . GLU A 1 103 ? -5.128 -4.027 11.996 1.00 93.88 103 GLU A C 1
ATOM 785 O O . GLU A 1 103 ? -6.059 -4.447 11.303 1.00 93.88 103 GLU A O 1
ATOM 790 N N . PRO A 1 104 ? -3.907 -4.596 11.934 1.00 92.94 104 PRO A N 1
ATOM 791 C CA . PRO A 1 104 ? -3.645 -5.767 11.111 1.00 92.94 104 PRO A CA 1
ATOM 792 C C . PRO A 1 104 ? -4.015 -7.051 11.859 1.00 92.94 104 PRO A C 1
ATOM 794 O O . PRO A 1 104 ? -3.314 -7.485 12.774 1.00 92.94 104 PRO A O 1
ATOM 797 N N . GLY A 1 105 ? -5.088 -7.697 11.423 1.00 85.50 105 GLY A N 1
ATOM 798 C CA . GLY A 1 105 ? -5.522 -9.003 11.898 1.00 85.50 105 GLY A CA 1
ATOM 799 C C . GLY A 1 105 ? -6.066 -9.025 13.331 1.00 85.50 105 GLY A C 1
ATOM 800 O O . GLY A 1 105 ? -5.714 -8.237 14.215 1.00 85.50 105 GLY A O 1
ATOM 801 N N . GLY A 1 106 ? -6.924 -10.010 13.582 1.00 79.69 106 GLY A N 1
ATOM 802 C CA . GLY A 1 106 ? -7.435 -10.320 14.913 1.00 79.69 106 GLY A CA 1
ATOM 803 C C . GLY A 1 106 ? -6.453 -11.155 15.737 1.00 79.69 106 GLY A C 1
ATOM 804 O O . GLY A 1 106 ? -5.328 -11.455 15.324 1.00 79.69 106 GLY A O 1
ATOM 805 N N . SER A 1 107 ? -6.891 -11.568 16.927 1.00 71.31 107 SER A N 1
ATOM 806 C CA . SER A 1 107 ? -6.163 -12.579 17.700 1.00 71.31 107 SER A CA 1
ATOM 807 C C . SER A 1 107 ? -6.041 -13.861 16.864 1.00 71.31 107 SER A C 1
ATOM 809 O O . SER A 1 107 ? -7.054 -14.412 16.445 1.00 71.31 107 SER A O 1
ATOM 811 N N . GLY A 1 108 ? -4.812 -14.301 16.576 1.00 77.38 108 GLY A N 1
ATOM 812 C CA . GLY A 1 108 ? -4.528 -15.515 15.795 1.00 77.38 108 GLY A CA 1
ATOM 813 C C . GLY A 1 108 ? -4.274 -15.320 14.293 1.00 77.38 108 GLY A C 1
ATOM 814 O O . GLY A 1 108 ? -3.669 -16.196 13.687 1.00 77.38 108 GLY A O 1
ATOM 815 N N . THR A 1 109 ? -4.651 -14.182 13.698 1.00 84.31 109 THR A N 1
ATOM 816 C CA . THR A 1 109 ? -4.407 -13.884 12.264 1.00 84.31 109 THR A CA 1
ATOM 817 C C . THR A 1 109 ? -3.456 -12.711 12.031 1.00 84.31 109 THR A C 1
ATOM 819 O O . THR A 1 109 ? -3.101 -12.407 10.896 1.00 84.31 109 THR A O 1
ATOM 822 N N . ARG A 1 110 ? -3.012 -12.052 13.106 1.00 90.19 110 ARG A N 1
ATOM 823 C CA . ARG A 1 110 ? -2.081 -10.922 13.049 1.00 90.19 110 ARG A CA 1
ATOM 824 C C . ARG A 1 110 ? -0.727 -11.303 12.435 1.00 90.19 110 ARG A C 1
ATOM 826 O O . ARG A 1 110 ? -0.172 -12.343 12.803 1.00 90.19 110 ARG A O 1
ATOM 833 N N . PRO A 1 111 ? -0.127 -10.438 11.596 1.00 89.12 111 PRO A N 1
ATOM 834 C CA . PRO A 1 111 ? 1.187 -10.711 11.032 1.00 89.12 111 PRO A CA 1
ATOM 835 C C . PRO A 1 111 ? 2.274 -10.725 12.114 1.00 89.12 111 PRO A C 1
ATOM 837 O O . PRO A 1 111 ? 2.177 -9.989 13.105 1.00 89.12 111 PRO A O 1
ATOM 840 N N . PRO A 1 112 ? 3.340 -11.522 11.935 1.00 87.25 112 PRO A N 1
ATOM 841 C CA . PRO A 1 112 ? 4.422 -11.608 12.905 1.00 87.25 112 PRO A CA 1
ATOM 842 C C . PRO A 1 112 ? 5.013 -10.236 13.245 1.00 87.25 112 PRO A C 1
ATOM 844 O O . PRO A 1 112 ? 5.277 -9.421 12.366 1.00 87.25 112 PRO A O 1
ATOM 847 N N . GLY A 1 113 ? 5.231 -9.986 14.538 1.00 88.69 113 GLY A N 1
ATOM 848 C CA . GLY A 1 113 ? 5.860 -8.756 15.021 1.00 88.69 113 GLY A CA 1
ATOM 849 C C . GLY A 1 113 ? 4.986 -7.501 14.958 1.00 88.69 113 GLY A C 1
ATOM 850 O O . GLY A 1 113 ? 5.456 -6.446 15.377 1.00 88.69 113 GLY A O 1
ATOM 851 N N . CYS A 1 114 ? 3.744 -7.587 14.471 1.00 92.19 114 CYS A N 1
ATOM 852 C CA . CYS A 1 114 ? 2.843 -6.440 14.419 1.00 92.19 114 CYS A CA 1
ATOM 853 C C . CYS A 1 114 ? 2.135 -6.190 15.760 1.00 92.19 114 CYS A C 1
ATOM 855 O O . CYS A 1 114 ? 1.691 -7.145 16.409 1.00 92.19 114 CYS A O 1
ATOM 857 N N . PRO A 1 115 ? 1.979 -4.919 16.180 1.00 91.56 115 PRO A N 1
ATOM 858 C CA . PRO A 1 115 ? 1.062 -4.572 17.258 1.00 91.56 115 PRO A CA 1
ATOM 859 C C . PRO A 1 115 ? -0.389 -4.819 16.826 1.00 91.56 115 PRO A C 1
ATOM 861 O O . PRO A 1 115 ? -0.693 -4.879 15.636 1.00 91.56 115 PRO A O 1
ATOM 864 N N . SER A 1 116 ? -1.300 -4.945 17.795 1.00 91.12 116 SER A N 1
ATOM 865 C CA . SER A 1 116 ? -2.742 -5.059 17.514 1.00 91.12 116 SER A CA 1
ATOM 866 C C . SER A 1 116 ? -3.315 -3.835 16.820 1.00 91.12 116 SER A C 1
ATOM 868 O O . SER A 1 116 ? -4.263 -3.960 16.055 1.00 91.12 116 SER A O 1
ATOM 870 N N . ARG A 1 117 ? -2.739 -2.672 17.115 1.00 92.38 117 ARG A N 1
ATOM 871 C CA . ARG A 1 117 ? -3.135 -1.378 16.590 1.00 92.38 117 ARG A CA 1
ATOM 872 C C . ARG A 1 117 ? -1.974 -0.408 16.699 1.00 92.38 117 ARG A C 1
ATOM 874 O O . ARG A 1 117 ? -1.273 -0.416 17.712 1.00 92.38 117 ARG A O 1
ATOM 881 N N . PHE A 1 118 ? -1.818 0.457 15.711 1.00 92.25 118 PHE A N 1
ATOM 882 C CA . PHE A 1 118 ? -0.866 1.562 15.760 1.00 92.25 118 PHE A CA 1
ATOM 883 C C . PHE A 1 118 ? -1.306 2.704 14.846 1.00 92.25 118 PHE A C 1
ATOM 885 O O . PHE A 1 118 ? -1.972 2.472 13.839 1.00 92.25 118 PHE A O 1
ATOM 892 N N . THR A 1 119 ? -0.930 3.926 15.213 1.00 92.31 119 THR A N 1
ATOM 893 C CA . THR A 1 119 ? -1.238 5.155 14.472 1.00 92.31 119 THR A CA 1
ATOM 894 C C . THR A 1 119 ? 0.054 5.750 13.934 1.00 92.31 119 THR A C 1
ATOM 896 O O . THR A 1 119 ? 1.080 5.715 14.610 1.00 92.31 119 THR A O 1
ATOM 899 N N . LEU A 1 120 ? 0.002 6.255 12.706 1.00 91.25 120 LEU A N 1
ATOM 900 C CA . LEU A 1 120 ? 1.120 6.860 11.996 1.00 91.25 120 LEU A CA 1
ATOM 901 C C . LEU A 1 120 ? 0.717 8.250 11.511 1.00 91.25 120 LEU A C 1
ATOM 903 O O . LEU A 1 120 ? -0.309 8.388 10.842 1.00 91.25 120 LEU A O 1
ATOM 907 N N . ASP A 1 121 ? 1.553 9.245 11.781 1.00 89.44 121 ASP A N 1
ATOM 908 C CA . ASP A 1 121 ? 1.363 10.610 11.289 1.00 89.44 121 ASP A CA 1
ATOM 909 C C . ASP A 1 121 ? 1.844 10.746 9.844 1.00 89.44 121 ASP A C 1
ATOM 911 O O . ASP A 1 121 ? 2.728 10.021 9.395 1.00 89.44 121 ASP A O 1
ATOM 915 N N . ARG A 1 122 ? 1.278 11.672 9.075 1.00 86.00 122 ARG A N 1
ATOM 916 C CA . ARG A 1 122 ? 1.649 11.873 7.673 1.00 86.00 122 ARG A CA 1
ATOM 917 C C . ARG A 1 122 ? 3.075 12.414 7.564 1.00 86.00 122 ARG A C 1
ATOM 919 O O . ARG A 1 122 ? 3.394 13.485 8.074 1.00 86.00 122 ARG A O 1
ATOM 926 N N . ALA A 1 123 ? 3.910 11.715 6.803 1.00 77.00 123 ALA A N 1
ATOM 927 C CA . ALA A 1 123 ? 5.276 12.112 6.503 1.00 77.00 123 ALA A CA 1
ATOM 928 C C . ALA A 1 123 ? 5.337 12.822 5.140 1.00 77.00 123 ALA A C 1
ATOM 930 O O . ALA A 1 123 ? 5.536 12.205 4.092 1.00 77.00 123 ALA A O 1
ATOM 931 N N . GLY A 1 124 ? 5.163 14.147 5.161 1.00 64.19 124 GLY A N 1
ATOM 932 C CA . GLY A 1 124 ? 5.351 15.035 4.007 1.00 64.19 124 GLY A CA 1
ATOM 933 C C . GLY A 1 124 ? 4.158 15.169 3.043 1.00 64.19 124 GLY A C 1
ATOM 934 O O . GLY A 1 124 ? 3.126 14.510 3.161 1.00 64.19 124 GLY A O 1
ATOM 935 N N . SER A 1 125 ? 4.307 16.071 2.066 1.00 54.84 125 SER A N 1
ATOM 936 C CA . SER A 1 125 ? 3.271 16.458 1.090 1.00 54.84 125 SER A CA 1
ATOM 937 C C . SER A 1 125 ? 3.361 15.735 -0.265 1.00 54.84 125 SER A C 1
ATOM 939 O O . SER A 1 125 ? 2.492 15.904 -1.107 1.00 54.84 125 SER A O 1
ATOM 941 N N . ASN A 1 126 ? 4.394 14.920 -0.505 1.00 50.91 126 ASN A N 1
ATOM 942 C CA . ASN A 1 126 ? 4.785 14.492 -1.860 1.00 50.91 126 ASN A CA 1
ATOM 943 C C . ASN A 1 126 ? 4.118 13.208 -2.386 1.00 50.91 126 ASN A C 1
ATOM 945 O O . ASN A 1 126 ? 4.684 12.533 -3.246 1.00 50.91 126 ASN A O 1
ATOM 949 N N . ALA A 1 127 ? 2.940 12.835 -1.892 1.00 53.06 127 ALA A N 1
ATOM 950 C CA . ALA A 1 127 ? 2.358 11.539 -2.234 1.00 53.06 127 ALA A CA 1
ATOM 951 C C . ALA A 1 127 ? 1.229 11.590 -3.271 1.00 53.06 127 ALA A C 1
ATOM 953 O O . ALA A 1 127 ? 0.841 10.537 -3.744 1.00 53.06 127 ALA A O 1
ATOM 954 N N . ASP A 1 128 ? 0.728 12.743 -3.707 1.00 57.19 128 ASP A N 1
ATOM 955 C CA . ASP A 1 128 ? -0.593 12.841 -4.367 1.00 57.19 128 ASP A CA 1
ATOM 956 C C . ASP A 1 128 ? -0.727 12.191 -5.769 1.00 57.19 128 ASP A C 1
ATOM 958 O O . ASP A 1 128 ? -1.760 12.314 -6.421 1.00 57.19 128 ASP A O 1
ATOM 962 N N . LEU A 1 129 ? 0.290 11.466 -6.250 1.00 62.12 129 LEU A N 1
ATOM 963 C CA . LEU A 1 129 ? 0.333 10.847 -7.582 1.00 62.12 129 LEU A CA 1
ATOM 964 C C . LEU A 1 129 ? 0.480 9.315 -7.571 1.00 62.12 129 LEU A C 1
ATOM 966 O O . LEU A 1 129 ? 0.623 8.707 -8.639 1.00 62.12 129 LEU A O 1
ATOM 970 N N . LEU A 1 130 ? 0.482 8.663 -6.400 1.00 69.38 130 LEU A N 1
ATOM 971 C CA . LEU A 1 130 ? 0.483 7.196 -6.348 1.00 69.38 130 LEU A CA 1
ATOM 972 C C . LEU A 1 130 ? -0.925 6.651 -6.598 1.00 69.38 130 LEU A C 1
ATOM 974 O O . LEU A 1 130 ? -1.908 7.082 -6.005 1.00 69.38 130 LEU A O 1
ATOM 978 N N . THR A 1 131 ? -0.982 5.636 -7.440 1.00 71.75 131 THR A N 1
ATOM 979 C CA . THR A 1 131 ? -2.204 4.967 -7.914 1.00 71.75 131 THR A CA 1
ATOM 980 C C . THR A 1 131 ? -2.133 3.452 -7.722 1.00 71.75 131 THR A C 1
ATOM 982 O O . THR A 1 131 ? -3.126 2.760 -7.926 1.00 71.75 131 THR A O 1
ATOM 985 N N . ASP A 1 132 ? -0.960 2.933 -7.348 1.00 77.06 132 ASP A N 1
ATOM 986 C CA . ASP A 1 132 ? -0.761 1.563 -6.891 1.00 77.06 132 ASP A CA 1
ATOM 987 C C . ASP A 1 132 ? 0.496 1.485 -6.001 1.00 77.06 132 ASP A C 1
ATOM 989 O O . ASP A 1 132 ? 1.401 2.322 -6.089 1.00 77.06 132 ASP A O 1
ATOM 993 N N . VAL A 1 133 ? 0.550 0.488 -5.124 1.00 77.00 133 VAL A N 1
ATOM 994 C CA . VAL A 1 133 ? 1.716 0.126 -4.316 1.00 77.00 133 VAL A CA 1
ATOM 995 C C . VAL A 1 133 ? 1.950 -1.372 -4.477 1.00 77.00 133 VAL A C 1
ATOM 997 O O . VAL A 1 133 ? 1.058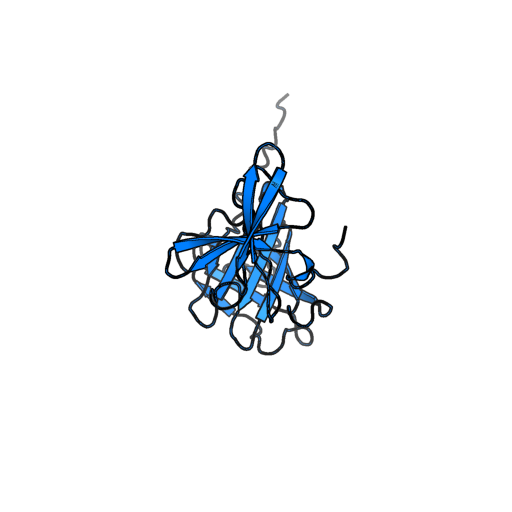 -2.207 -4.317 1.00 77.00 133 VAL A O 1
ATOM 1000 N N . ARG A 1 134 ? 3.188 -1.721 -4.825 1.00 77.88 134 ARG A N 1
ATOM 1001 C CA . ARG A 1 134 ? 3.686 -3.094 -4.943 1.00 77.88 134 ARG A CA 1
ATOM 1002 C C . ARG A 1 134 ? 5.075 -3.148 -4.328 1.00 77.88 134 ARG A C 1
ATOM 1004 O O . ARG A 1 134 ? 5.728 -2.118 -4.211 1.00 77.88 134 ARG A O 1
ATOM 1011 N N . VAL A 1 135 ? 5.516 -4.345 -3.953 1.00 75.69 135 VAL A N 1
ATOM 1012 C CA . VAL A 1 135 ? 6.813 -4.564 -3.305 1.00 75.69 135 VAL A CA 1
ATOM 1013 C C . VAL A 1 135 ? 7.674 -5.443 -4.203 1.00 75.69 135 VAL A C 1
ATOM 1015 O O . VAL A 1 135 ? 7.228 -6.471 -4.718 1.00 75.69 135 VAL A O 1
ATOM 1018 N N . VAL A 1 136 ? 8.922 -5.037 -4.408 1.00 73.50 136 VAL A N 1
ATOM 1019 C CA . VAL A 1 136 ? 9.918 -5.830 -5.134 1.00 73.50 136 VAL A CA 1
ATOM 1020 C C . VAL A 1 136 ? 10.486 -6.920 -4.224 1.00 73.50 136 VAL A C 1
ATOM 1022 O O . VAL A 1 136 ? 10.767 -6.673 -3.056 1.00 73.50 136 VAL A O 1
ATOM 1025 N N . LYS A 1 137 ? 10.675 -8.123 -4.778 1.00 73.75 137 LYS A N 1
ATOM 1026 C CA . LYS A 1 137 ? 11.282 -9.261 -4.071 1.00 73.75 137 LYS A CA 1
ATOM 1027 C C . LYS A 1 137 ? 12.706 -8.929 -3.582 1.00 73.75 137 LYS A C 1
ATOM 1029 O O . LYS A 1 137 ? 13.370 -8.060 -4.134 1.00 73.75 137 LYS A O 1
ATOM 1034 N N . PRO A 1 138 ? 13.252 -9.630 -2.587 1.00 66.75 138 PRO A N 1
ATOM 1035 C CA . PRO A 1 138 ? 14.686 -9.619 -2.328 1.00 66.75 138 PRO A CA 1
ATOM 1036 C C . PRO A 1 138 ? 15.456 -10.290 -3.479 1.00 66.75 138 PRO A C 1
ATOM 1038 O O . PRO A 1 138 ? 14.989 -11.267 -4.063 1.00 66.75 138 PRO A O 1
ATOM 1041 N N . GLY A 1 139 ? 16.656 -9.797 -3.804 1.00 64.88 139 GLY A N 1
ATOM 1042 C CA . GLY A 1 139 ? 17.573 -10.452 -4.752 1.00 64.88 139 GLY A CA 1
ATOM 1043 C C . GLY A 1 139 ? 18.069 -9.566 -5.904 1.00 64.88 139 GLY A C 1
ATOM 1044 O O . GLY A 1 139 ? 17.835 -8.354 -5.912 1.00 64.88 139 GLY A O 1
ATOM 1045 N N . PRO A 1 140 ? 18.808 -10.135 -6.882 1.00 63.50 140 PRO A N 1
ATOM 1046 C CA . PRO A 1 140 ? 19.346 -9.400 -8.027 1.00 63.50 140 PRO A CA 1
ATOM 1047 C C . PRO A 1 140 ? 18.231 -9.035 -9.016 1.00 63.50 140 PRO A C 1
ATOM 1049 O O . PRO A 1 140 ? 18.070 -9.645 -10.077 1.00 63.50 140 PRO A O 1
ATOM 1052 N N . ILE A 1 141 ? 17.444 -8.023 -8.666 1.00 69.00 141 ILE A N 1
ATOM 1053 C CA . ILE A 1 141 ? 16.384 -7.506 -9.523 1.00 69.00 141 ILE A CA 1
ATOM 1054 C C . ILE A 1 141 ? 16.945 -6.485 -10.484 1.00 69.00 141 ILE A C 1
ATOM 1056 O O . ILE A 1 141 ? 17.457 -5.432 -10.111 1.00 69.00 141 ILE A O 1
ATOM 1060 N N . ARG A 1 142 ? 16.802 -6.826 -11.761 1.00 74.44 142 ARG A N 1
ATOM 1061 C CA . ARG A 1 142 ? 17.098 -5.923 -12.858 1.00 74.44 142 ARG A CA 1
ATOM 1062 C C . ARG A 1 142 ? 15.925 -4.974 -13.038 1.00 74.44 142 ARG A C 1
ATOM 1064 O O . ARG A 1 142 ? 14.802 -5.434 -13.260 1.00 74.44 142 ARG A O 1
ATOM 1071 N N . VAL A 1 143 ? 16.209 -3.684 -12.983 1.00 75.12 143 VAL A N 1
ATOM 1072 C CA . VAL A 1 143 ? 15.309 -2.644 -13.479 1.00 75.12 143 VAL A CA 1
ATOM 1073 C C . VAL A 1 143 ? 15.861 -2.127 -14.808 1.00 75.12 143 VAL A C 1
ATOM 1075 O O . VAL A 1 143 ? 17.055 -2.261 -15.074 1.00 75.12 143 VAL A O 1
ATOM 1078 N N . TYR A 1 144 ? 15.001 -1.636 -15.689 1.00 74.12 144 TYR A N 1
ATOM 1079 C CA . TYR A 1 144 ? 15.327 -1.410 -17.093 1.00 74.12 144 TYR A CA 1
ATOM 1080 C C . TYR A 1 144 ? 14.979 0.013 -17.513 1.00 74.12 144 TYR A C 1
ATOM 1082 O O . TYR A 1 144 ? 13.849 0.457 -17.321 1.00 74.12 144 TYR A O 1
ATOM 1090 N N . ASP A 1 145 ? 15.922 0.684 -18.162 1.00 74.69 145 ASP A N 1
ATOM 1091 C CA . ASP A 1 145 ? 15.652 1.914 -18.896 1.00 74.69 145 ASP A CA 1
ATOM 1092 C C . ASP A 1 145 ? 15.202 1.557 -20.309 1.00 74.69 145 ASP A C 1
ATOM 1094 O O . ASP A 1 145 ? 15.789 0.681 -20.955 1.00 74.69 145 ASP A O 1
ATOM 1098 N N . PHE A 1 146 ? 14.194 2.263 -20.812 1.00 71.00 146 PHE A N 1
ATOM 1099 C CA . PHE A 1 146 ? 13.738 2.133 -22.190 1.00 71.00 146 PHE A CA 1
ATOM 1100 C C . PHE A 1 146 ? 13.941 3.448 -22.944 1.00 71.00 146 PHE A C 1
ATOM 1102 O O . PHE A 1 146 ? 13.627 4.520 -22.434 1.00 71.00 146 PHE A O 1
ATOM 1109 N N . ARG A 1 147 ? 14.428 3.367 -24.187 1.00 67.00 147 ARG A N 1
ATOM 1110 C CA . ARG A 1 147 ? 14.355 4.461 -25.166 1.00 67.00 147 ARG A CA 1
ATOM 1111 C C . ARG A 1 147 ? 13.296 4.105 -26.181 1.00 67.00 147 ARG A C 1
ATOM 1113 O O . ARG A 1 147 ? 13.217 2.969 -26.650 1.00 67.00 147 ARG A O 1
ATOM 1120 N N . ILE A 1 148 ? 12.517 5.108 -26.544 1.00 61.12 148 ILE A N 1
ATOM 1121 C CA . ILE A 1 148 ? 11.531 4.999 -27.604 1.00 61.12 148 ILE A CA 1
ATOM 1122 C C . ILE A 1 148 ? 12.248 5.290 -28.923 1.00 61.12 148 ILE A C 1
ATOM 1124 O O . ILE A 1 148 ? 12.877 6.336 -29.079 1.00 61.12 148 ILE A O 1
ATOM 1128 N N . ARG A 1 149 ? 12.178 4.351 -29.870 1.00 59.50 149 ARG A N 1
ATOM 1129 C CA . ARG A 1 149 ? 12.522 4.586 -31.279 1.00 59.50 149 ARG A CA 1
ATOM 1130 C C . ARG A 1 149 ? 11.294 4.252 -32.123 1.00 59.50 149 ARG A C 1
ATOM 1132 O O . ARG A 1 149 ? 10.975 3.081 -32.331 1.00 59.50 149 ARG A O 1
ATOM 1139 N N . GLY A 1 150 ? 10.575 5.279 -32.577 1.00 66.12 150 GLY A N 1
ATOM 1140 C CA . GLY A 1 150 ? 9.288 5.105 -33.261 1.00 66.12 150 GLY A CA 1
ATOM 1141 C C . GLY A 1 150 ? 8.235 4.473 -32.340 1.00 66.12 150 GLY A C 1
ATOM 1142 O O . GLY A 1 150 ? 8.060 4.919 -31.213 1.00 66.12 150 GLY A O 1
ATOM 1143 N N . LYS A 1 151 ? 7.553 3.410 -32.794 1.00 57.28 151 LYS A N 1
ATOM 1144 C CA . LYS A 1 151 ? 6.523 2.687 -32.012 1.00 57.28 151 LYS A CA 1
ATOM 1145 C C . LYS A 1 151 ? 7.070 1.575 -31.103 1.00 57.28 151 LYS A C 1
ATOM 1147 O O . LYS A 1 151 ? 6.284 0.846 -30.507 1.00 57.28 151 LYS A O 1
ATOM 1152 N N . ARG A 1 152 ? 8.392 1.379 -31.031 1.00 55.44 152 ARG A N 1
ATOM 1153 C CA . ARG A 1 152 ? 9.010 0.296 -30.246 1.00 55.44 152 ARG A CA 1
ATOM 1154 C C . ARG A 1 152 ? 9.872 0.866 -29.122 1.00 55.44 152 ARG A C 1
ATOM 1156 O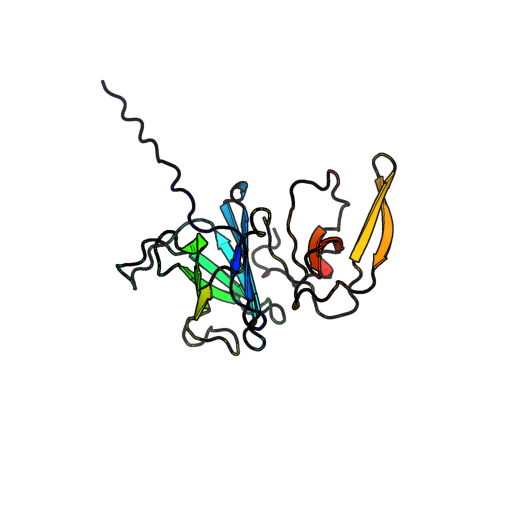 O . ARG A 1 152 ? 10.762 1.685 -29.353 1.00 55.44 152 ARG A O 1
ATOM 1163 N N . GLY A 1 153 ? 9.623 0.395 -27.902 1.00 60.66 153 GLY A N 1
ATOM 1164 C CA . GLY A 1 153 ? 10.525 0.587 -26.770 1.00 60.66 153 GLY A CA 1
ATOM 1165 C C . GLY A 1 153 ? 11.682 -0.408 -26.841 1.00 60.66 153 GLY A C 1
ATOM 1166 O O . GLY A 1 153 ? 11.455 -1.612 -26.936 1.00 60.66 153 GLY A O 1
ATOM 1167 N N . ILE A 1 154 ? 12.916 0.085 -26.781 1.00 66.00 154 ILE A N 1
ATOM 1168 C CA . ILE A 1 154 ? 14.129 -0.739 -26.719 1.00 66.00 154 ILE A CA 1
ATOM 1169 C C . ILE A 1 154 ? 14.688 -0.638 -25.305 1.00 66.00 154 ILE A C 1
ATOM 1171 O O . ILE A 1 154 ? 14.815 0.467 -24.781 1.00 66.00 154 ILE A O 1
ATOM 1175 N N . VAL A 1 155 ? 15.048 -1.774 -24.705 1.00 67.50 155 VAL A N 1
ATOM 1176 C CA . VAL A 1 155 ? 15.797 -1.805 -23.442 1.00 67.50 155 VAL A CA 1
ATOM 1177 C C . VAL A 1 155 ? 17.187 -1.220 -23.689 1.00 67.50 155 VAL A C 1
ATOM 1179 O O . VAL A 1 155 ? 17.962 -1.765 -24.469 1.00 67.50 155 VAL A O 1
ATOM 1182 N N . VAL A 1 156 ? 17.507 -0.115 -23.027 1.00 65.75 156 VAL A N 1
ATOM 1183 C CA . VAL A 1 156 ? 18.767 0.627 -23.218 1.00 65.75 156 VAL A CA 1
ATOM 1184 C C . VAL A 1 156 ? 19.787 0.242 -22.170 1.00 65.75 156 VAL A C 1
ATOM 1186 O O . VAL A 1 156 ? 20.982 0.190 -22.448 1.00 65.75 156 VAL A O 1
ATOM 1189 N N . ARG A 1 157 ? 19.319 -0.017 -20.948 1.00 67.56 157 ARG A N 1
ATOM 1190 C CA . ARG A 1 157 ? 20.180 -0.316 -19.812 1.00 67.56 157 ARG A CA 1
ATOM 1191 C C . ARG A 1 157 ? 19.424 -1.157 -18.801 1.00 67.56 157 ARG A C 1
ATOM 1193 O O . ARG A 1 157 ? 18.270 -0.878 -18.511 1.00 67.56 157 ARG A O 1
ATOM 1200 N N . ALA A 1 158 ? 20.084 -2.170 -18.250 1.00 62.75 158 ALA A N 1
ATOM 1201 C CA . ALA A 1 158 ? 19.610 -2.854 -17.056 1.00 62.75 158 ALA A CA 1
ATOM 1202 C C . ALA A 1 158 ? 20.399 -2.333 -15.849 1.00 62.75 158 ALA A C 1
ATOM 1204 O O . ALA A 1 158 ? 21.602 -2.581 -15.736 1.00 62.75 158 ALA A O 1
ATOM 1205 N N . LEU A 1 159 ? 19.743 -1.621 -14.940 1.00 64.19 159 LEU A N 1
ATOM 1206 C CA . LEU A 1 159 ? 20.282 -1.362 -13.609 1.00 64.19 159 LEU A CA 1
ATOM 1207 C C . LEU A 1 159 ? 20.136 -2.661 -12.796 1.00 64.19 159 LEU A C 1
ATOM 1209 O O . LEU A 1 159 ? 19.084 -3.296 -12.801 1.00 64.19 159 LEU A O 1
ATOM 1213 N N . ARG A 1 160 ? 21.213 -3.116 -12.145 1.00 61.78 160 ARG A N 1
ATOM 1214 C CA . ARG A 1 160 ? 21.280 -4.462 -11.532 1.00 61.78 160 ARG A CA 1
ATOM 1215 C C . ARG A 1 160 ? 20.580 -4.595 -10.181 1.00 61.78 160 ARG A C 1
ATOM 1217 O O . ARG A 1 160 ? 20.356 -5.724 -9.749 1.00 61.78 160 ARG A O 1
ATOM 1224 N N . ARG A 1 161 ? 20.313 -3.484 -9.500 1.00 61.44 161 ARG A N 1
ATOM 1225 C CA . ARG A 1 161 ? 19.605 -3.458 -8.223 1.00 61.44 161 ARG A CA 1
ATOM 1226 C C . ARG A 1 161 ? 18.716 -2.223 -8.199 1.00 61.44 161 ARG A C 1
ATOM 1228 O O . ARG A 1 161 ? 19.208 -1.154 -8.572 1.00 61.44 161 ARG A O 1
ATOM 1235 N N . PRO A 1 162 ? 17.450 -2.337 -7.778 1.00 58.34 162 PRO A N 1
ATOM 1236 C CA . PRO A 1 162 ? 16.723 -1.146 -7.392 1.00 58.34 162 PRO A CA 1
ATOM 1237 C C . PRO A 1 162 ? 17.481 -0.441 -6.253 1.00 58.34 162 PRO A C 1
ATOM 1239 O O . PRO A 1 162 ? 18.111 -1.119 -5.431 1.00 58.34 162 PRO A O 1
ATOM 1242 N N . PRO A 1 163 ? 17.464 0.898 -6.191 1.00 53.44 163 PRO A N 1
ATOM 1243 C CA . PRO A 1 163 ? 17.980 1.624 -5.037 1.00 53.44 163 PRO A CA 1
ATOM 1244 C C . PRO A 1 163 ? 17.234 1.191 -3.779 1.00 53.44 163 PRO A C 1
ATOM 1246 O O . PRO A 1 163 ? 16.074 0.802 -3.871 1.00 53.44 163 PRO A O 1
ATOM 1249 N N . ARG A 1 164 ? 17.883 1.248 -2.612 1.00 52.88 164 ARG A N 1
ATOM 1250 C CA . ARG A 1 164 ? 17.205 1.039 -1.327 1.00 52.88 164 ARG A CA 1
ATOM 1251 C C . ARG A 1 164 ? 16.380 2.291 -1.028 1.00 52.88 164 ARG A C 1
ATOM 1253 O O . ARG A 1 164 ? 17.000 3.314 -0.766 1.00 52.88 164 ARG A O 1
ATOM 1260 N N . PRO A 1 165 ? 15.038 2.248 -1.029 1.00 48.06 165 PRO A N 1
ATOM 1261 C CA . PRO A 1 165 ? 14.251 3.444 -0.740 1.00 48.06 165 PRO A CA 1
ATOM 1262 C C . PRO A 1 165 ? 13.804 3.466 0.729 1.00 48.06 165 PRO A C 1
ATOM 1264 O O . PRO A 1 165 ? 12.924 4.241 1.057 1.00 48.06 165 PRO A O 1
ATOM 1267 N N . TRP A 1 166 ? 14.376 2.581 1.569 1.00 46.78 166 TRP A N 1
ATOM 1268 C CA . TRP A 1 166 ? 13.813 1.999 2.808 1.00 46.78 166 TRP A CA 1
ATOM 1269 C C . TRP A 1 166 ? 12.844 0.806 2.599 1.00 46.78 166 TRP A C 1
ATOM 1271 O O . TRP A 1 166 ? 12.013 0.492 3.432 1.00 46.78 166 TRP A O 1
ATOM 1281 N N . SER A 1 167 ? 13.129 0.052 1.522 1.00 49.59 167 SER A N 1
ATOM 1282 C CA . SER A 1 167 ? 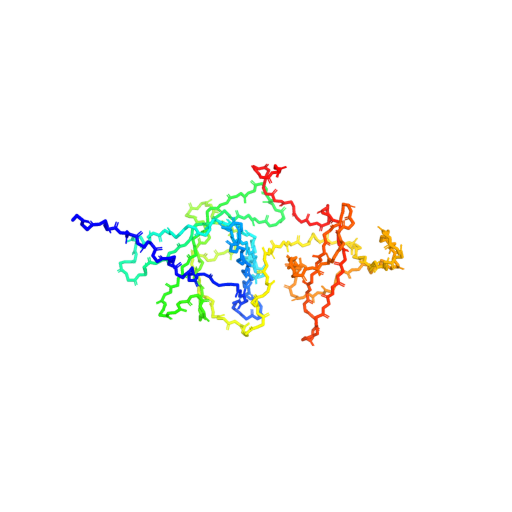13.023 -1.418 1.349 1.00 49.59 167 SER A CA 1
ATOM 12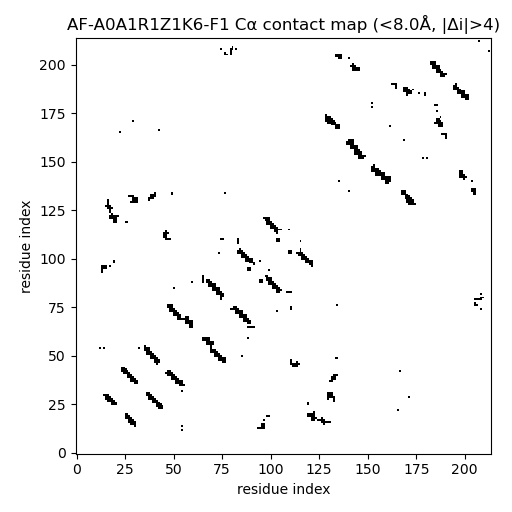83 C C . SER A 1 167 ? 11.897 -2.063 0.509 1.00 49.59 167 SER A C 1
ATOM 1285 O O . SER A 1 167 ? 11.897 -3.278 0.328 1.00 49.59 167 SER A O 1
ATOM 1287 N N . GLY A 1 168 ? 11.079 -1.278 -0.198 1.00 46.06 168 GLY A N 1
ATOM 1288 C CA . GLY A 1 168 ? 10.255 -1.750 -1.326 1.00 46.06 168 GLY A CA 1
ATOM 1289 C C . GLY A 1 168 ? 10.382 -0.825 -2.537 1.00 46.06 168 GLY A C 1
ATOM 1290 O O . GLY A 1 168 ? 10.524 0.379 -2.369 1.00 46.06 168 GLY A O 1
ATOM 1291 N N . VAL A 1 169 ? 10.386 -1.355 -3.766 1.00 50.41 169 VAL A N 1
ATOM 1292 C CA . VAL A 1 169 ? 10.224 -0.514 -4.970 1.00 50.41 169 VAL A CA 1
ATOM 1293 C C . VAL A 1 169 ? 8.743 -0.322 -5.216 1.00 50.41 169 VAL A C 1
ATOM 1295 O O . VAL A 1 169 ? 8.039 -1.292 -5.478 1.00 50.41 169 VAL A O 1
ATOM 1298 N N . TRP A 1 170 ? 8.317 0.929 -5.194 1.00 57.75 170 TRP A N 1
ATOM 1299 C CA . TRP A 1 170 ? 6.932 1.339 -5.343 1.00 57.75 170 TRP A CA 1
ATOM 1300 C C . TRP A 1 170 ? 6.560 1.443 -6.823 1.00 57.75 170 TRP A C 1
ATOM 1302 O O . TRP A 1 170 ? 7.363 1.852 -7.665 1.00 57.75 170 TRP A O 1
ATOM 1312 N N . ILE A 1 171 ? 5.331 1.064 -7.162 1.00 52.53 171 ILE A N 1
ATOM 1313 C CA . ILE A 1 171 ? 4.810 1.192 -8.524 1.00 52.53 171 ILE A CA 1
ATOM 1314 C C . ILE A 1 171 ? 3.735 2.253 -8.502 1.00 52.53 171 ILE A C 1
ATOM 1316 O O . ILE A 1 171 ? 2.553 1.946 -8.535 1.00 52.53 171 ILE A O 1
ATOM 1320 N N . SER A 1 172 ? 4.134 3.521 -8.498 1.00 50.38 172 SER A N 1
ATOM 1321 C CA . SER A 1 172 ? 3.184 4.536 -8.916 1.00 50.38 172 SER A CA 1
ATOM 1322 C C . SER A 1 172 ? 2.913 4.345 -10.402 1.00 50.38 172 SER A C 1
ATOM 1324 O O . SER A 1 172 ? 3.804 4.466 -11.246 1.00 50.38 172 SER A O 1
ATOM 1326 N N . ARG A 1 173 ? 1.655 4.088 -10.753 1.00 45.31 173 ARG A N 1
ATOM 1327 C CA . ARG A 1 173 ? 1.157 4.387 -12.094 1.00 45.31 173 ARG A CA 1
ATOM 1328 C C . ARG A 1 173 ? 1.088 5.921 -12.171 1.00 45.31 173 ARG A C 1
ATOM 1330 O O . ARG A 1 173 ? 0.004 6.492 -12.141 1.00 45.31 173 ARG A O 1
ATOM 1337 N N . THR A 1 174 ? 2.235 6.608 -12.185 1.00 37.56 174 THR A N 1
ATOM 1338 C CA . THR A 1 174 ? 2.262 8.038 -12.509 1.00 37.56 174 THR A CA 1
ATOM 1339 C C . THR A 1 174 ? 1.634 8.199 -13.878 1.00 37.56 174 THR A C 1
ATOM 1341 O O . THR A 1 174 ? 1.882 7.375 -14.768 1.00 37.56 174 THR A O 1
ATOM 1344 N N . PHE A 1 175 ? 0.811 9.237 -14.015 1.00 33.16 175 PHE A N 1
ATOM 1345 C CA . PHE A 1 175 ? 0.232 9.682 -15.274 1.00 33.16 175 PHE A CA 1
ATOM 1346 C C . PHE A 1 175 ? 1.267 9.548 -16.396 1.00 33.16 175 PHE A C 1
ATOM 1348 O O . PHE A 1 175 ? 2.231 10.299 -16.473 1.00 33.16 175 PHE A O 1
ATOM 1355 N N . SER A 1 176 ? 1.053 8.540 -17.242 1.00 40.94 176 SER A N 1
ATOM 1356 C CA . SER A 1 176 ? 1.849 8.209 -18.420 1.00 40.94 176 SER A CA 1
ATOM 1357 C C . SER A 1 176 ? 3.296 7.743 -18.186 1.00 40.94 176 SER A C 1
ATOM 1359 O O . SER A 1 176 ? 4.210 8.538 -17.995 1.00 40.94 176 SER A O 1
ATOM 1361 N N . PRO A 1 177 ? 3.606 6.502 -18.580 1.00 45.50 177 PRO A N 1
ATOM 1362 C CA . PRO A 1 177 ? 4.408 6.332 -19.759 1.00 45.50 177 PRO A CA 1
ATOM 1363 C C . PRO A 1 177 ? 3.415 6.292 -20.922 1.00 45.50 177 PRO A C 1
ATOM 1365 O O . PRO A 1 177 ? 2.542 5.424 -20.959 1.00 45.50 177 PRO A O 1
ATOM 1368 N N . ALA A 1 178 ? 3.551 7.177 -21.907 1.00 45.88 178 ALA A N 1
ATOM 1369 C CA . ALA A 1 178 ? 2.782 7.099 -23.157 1.00 45.88 178 ALA A CA 1
ATOM 1370 C C . ALA A 1 178 ? 2.925 5.728 -23.874 1.00 45.88 178 ALA A C 1
ATOM 1372 O O . ALA A 1 178 ? 2.325 5.489 -24.917 1.00 45.88 178 ALA A O 1
ATOM 1373 N N . TYR A 1 179 ? 3.732 4.815 -23.318 1.00 56.12 179 TYR A N 1
ATOM 1374 C CA . TYR A 1 179 ? 4.014 3.488 -23.811 1.00 56.12 179 TYR A CA 1
ATOM 1375 C C . TYR A 1 179 ? 4.273 2.494 -22.661 1.00 56.12 179 TYR A C 1
ATOM 1377 O O . TYR A 1 179 ? 5.205 2.669 -21.880 1.00 56.12 179 TYR A O 1
ATOM 1385 N N . ARG A 1 180 ? 3.495 1.407 -22.577 1.00 61.94 180 ARG A N 1
ATOM 1386 C CA . ARG A 1 180 ? 3.785 0.253 -21.706 1.00 61.94 180 ARG A CA 1
ATOM 1387 C C . ARG A 1 180 ? 4.290 -0.908 -22.549 1.00 61.94 180 ARG A C 1
ATOM 1389 O O . ARG A 1 180 ? 3.479 -1.548 -23.218 1.00 61.94 180 ARG A O 1
ATOM 1396 N N . PRO A 1 181 ? 5.598 -1.209 -22.535 1.00 66.94 181 PRO A N 1
ATOM 1397 C CA . PRO A 1 181 ? 6.088 -2.427 -23.153 1.00 66.94 181 PRO A CA 1
ATOM 1398 C C . PRO A 1 181 ? 5.402 -3.633 -22.500 1.00 66.94 181 PRO A C 1
ATOM 1400 O O . PRO A 1 181 ? 5.366 -3.736 -21.272 1.00 66.94 181 PRO A O 1
ATOM 1403 N N . ALA A 1 182 ? 4.873 -4.549 -23.311 1.00 71.50 182 ALA A N 1
ATOM 1404 C CA . ALA A 1 182 ? 4.258 -5.772 -22.807 1.00 71.50 182 ALA A CA 1
ATOM 1405 C C . ALA A 1 182 ? 5.227 -6.530 -21.877 1.00 71.50 182 ALA A C 1
ATOM 1407 O O . ALA A 1 182 ? 6.411 -6.688 -22.186 1.00 71.50 182 ALA A O 1
ATOM 1408 N N . GLY A 1 183 ? 4.729 -6.982 -20.723 1.00 74.38 183 GLY A N 1
ATOM 1409 C CA . GLY A 1 183 ? 5.521 -7.719 -19.731 1.00 74.38 183 GLY A CA 1
ATOM 1410 C C . GLY A 1 183 ? 6.409 -6.861 -18.819 1.00 74.38 183 GLY A C 1
ATOM 1411 O O . GLY A 1 183 ? 7.249 -7.421 -18.105 1.00 74.38 183 GLY A O 1
ATOM 1412 N N . TYR A 1 184 ? 6.237 -5.535 -18.819 1.00 76.81 184 TYR A N 1
ATOM 1413 C CA . TYR A 1 184 ? 6.937 -4.613 -17.924 1.00 76.81 184 TYR A CA 1
ATOM 1414 C C . TYR A 1 184 ? 5.972 -3.659 -17.219 1.00 76.81 184 TYR A C 1
ATOM 1416 O O . TYR A 1 184 ? 4.992 -3.192 -17.794 1.00 76.81 184 TYR A O 1
ATOM 1424 N N . LEU A 1 185 ? 6.297 -3.333 -15.972 1.00 75.19 185 LEU A N 1
ATOM 1425 C CA . LEU A 1 185 ? 5.620 -2.325 -15.166 1.00 75.19 185 LEU A CA 1
ATOM 1426 C C . LEU A 1 185 ? 6.561 -1.142 -14.973 1.00 75.19 185 LEU A C 1
ATOM 1428 O O . LEU A 1 185 ? 7.752 -1.338 -14.745 1.00 75.19 185 LEU A O 1
ATOM 1432 N N . TYR A 1 186 ? 6.037 0.073 -15.092 1.00 73.38 186 TYR A N 1
ATOM 1433 C CA . TYR A 1 186 ? 6.798 1.289 -14.829 1.00 73.38 186 TYR A CA 1
ATOM 1434 C C . TYR A 1 186 ? 6.741 1.589 -13.334 1.00 73.38 186 TYR A C 1
ATOM 1436 O O . TYR A 1 186 ? 5.656 1.773 -12.793 1.00 73.38 186 TYR A O 1
ATOM 1444 N N . ALA A 1 187 ? 7.893 1.577 -12.677 1.00 72.44 187 ALA A N 1
ATOM 1445 C CA . ALA A 1 187 ? 8.034 1.815 -11.253 1.00 72.44 187 ALA A CA 1
ATOM 1446 C C . ALA A 1 187 ? 8.744 3.150 -11.034 1.00 72.44 187 ALA A C 1
ATOM 1448 O O . ALA A 1 187 ? 9.770 3.404 -11.669 1.00 72.44 187 ALA A O 1
ATOM 1449 N N . ASN A 1 188 ? 8.235 3.967 -10.112 1.00 68.94 188 ASN A N 1
ATOM 1450 C CA . ASN A 1 188 ? 8.921 5.171 -9.657 1.00 68.94 188 ASN A CA 1
ATOM 1451 C C . ASN A 1 188 ? 9.174 5.089 -8.159 1.00 68.94 188 ASN A C 1
ATOM 1453 O O . ASN A 1 188 ? 8.367 4.562 -7.397 1.00 68.94 188 ASN A O 1
ATOM 1457 N N . TRP A 1 189 ? 10.283 5.660 -7.730 1.00 66.31 189 TRP A N 1
ATOM 1458 C CA . TRP A 1 189 ? 10.658 5.743 -6.329 1.00 66.31 189 TRP A CA 1
ATOM 1459 C C . TRP A 1 189 ? 11.494 7.004 -6.104 1.00 66.31 189 TRP A C 1
ATOM 1461 O O . TRP A 1 189 ? 12.001 7.597 -7.053 1.00 66.31 189 TRP A O 1
ATOM 1471 N N . TYR A 1 190 ? 11.656 7.416 -4.851 1.00 53.72 190 TYR A N 1
ATOM 1472 C CA . TYR A 1 190 ? 12.488 8.563 -4.492 1.00 53.72 190 TYR A CA 1
ATOM 1473 C C . TYR A 1 190 ? 13.783 8.078 -3.842 1.00 53.72 190 TYR A C 1
ATOM 1475 O O . TYR A 1 190 ? 13.773 7.144 -3.041 1.00 53.72 190 TYR A O 1
ATOM 1483 N N . VAL A 1 191 ? 14.905 8.686 -4.221 1.00 58.22 191 VAL A N 1
ATOM 1484 C CA . VAL A 1 191 ? 16.223 8.465 -3.608 1.00 58.22 191 VAL A CA 1
ATOM 1485 C C . VAL A 1 191 ? 16.810 9.836 -3.331 1.00 58.22 191 VAL A C 1
ATOM 1487 O O . VAL A 1 191 ? 16.940 10.624 -4.266 1.00 58.22 191 VAL A O 1
ATOM 1490 N N . ASP A 1 192 ? 17.116 10.124 -2.067 1.00 58.12 192 ASP A N 1
ATOM 1491 C CA . ASP A 1 192 ? 17.688 11.405 -1.628 1.00 58.12 192 ASP A CA 1
ATOM 1492 C C . ASP A 1 192 ? 16.874 12.619 -2.119 1.00 58.12 192 ASP A C 1
ATOM 1494 O O . ASP A 1 192 ? 17.407 13.592 -2.645 1.00 58.12 192 ASP A O 1
ATOM 1498 N N . GLY A 1 193 ? 15.541 12.521 -2.036 1.00 50.66 193 GLY A N 1
ATOM 1499 C CA . GLY A 1 193 ? 14.613 13.559 -2.503 1.00 50.66 193 GLY A CA 1
ATOM 1500 C C . GLY A 1 193 ? 14.458 13.663 -4.027 1.00 50.66 193 GLY A C 1
ATOM 1501 O O . GLY A 1 193 ? 13.558 14.356 -4.497 1.00 50.66 193 GLY A O 1
ATOM 1502 N N . ALA A 1 194 ? 15.260 12.946 -4.819 1.00 54.94 194 ALA A N 1
ATOM 1503 C CA . ALA A 1 194 ? 15.167 12.949 -6.275 1.00 54.94 194 ALA A CA 1
ATOM 1504 C C . ALA A 1 194 ? 14.256 11.817 -6.788 1.00 54.94 194 ALA A C 1
ATOM 1506 O O . ALA A 1 194 ? 14.457 10.653 -6.414 1.00 54.94 194 ALA A O 1
ATOM 1507 N N . PRO A 1 195 ? 13.299 12.106 -7.692 1.00 58.56 195 PRO A N 1
ATOM 1508 C CA . PRO A 1 195 ? 12.508 11.065 -8.327 1.00 58.56 195 PRO A CA 1
ATOM 1509 C C . PRO A 1 195 ? 13.395 10.212 -9.240 1.00 58.56 195 PRO A C 1
ATOM 1511 O O . PRO A 1 195 ? 14.235 10.707 -9.997 1.00 58.56 195 PRO A O 1
ATOM 1514 N N . LYS A 1 196 ? 13.198 8.902 -9.170 1.00 70.12 196 LYS A N 1
ATOM 1515 C CA . LYS A 1 196 ? 13.801 7.888 -10.030 1.00 70.12 196 LYS A CA 1
ATOM 1516 C C . LYS A 1 196 ? 12.693 7.034 -10.615 1.00 70.12 19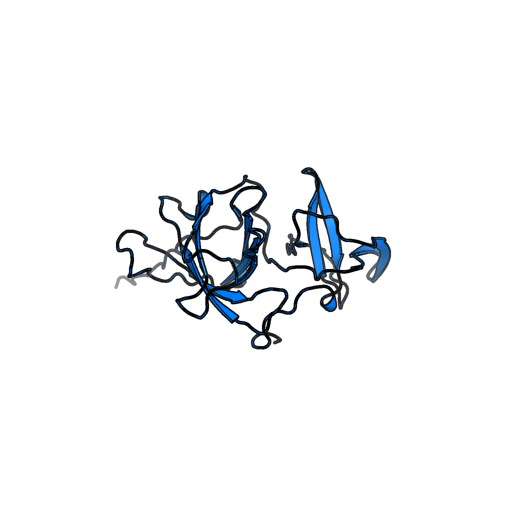6 LYS A C 1
ATOM 1518 O O . LYS A 1 196 ? 11.656 6.833 -9.988 1.00 70.12 196 LYS A O 1
ATOM 1523 N N . ALA A 1 197 ? 12.947 6.503 -11.800 1.00 72.06 197 ALA A N 1
ATOM 1524 C CA . ALA A 1 197 ? 11.998 5.648 -12.474 1.00 72.06 197 ALA A CA 1
ATOM 1525 C C . ALA A 1 197 ? 12.699 4.617 -13.341 1.00 72.06 197 ALA A C 1
ATOM 1527 O O . ALA A 1 197 ? 13.737 4.907 -13.935 1.00 72.06 197 ALA A O 1
ATOM 1528 N N . ALA A 1 198 ? 12.120 3.427 -13.427 1.00 75.81 198 ALA A N 1
ATOM 1529 C CA . ALA A 1 198 ? 12.545 2.399 -14.361 1.00 75.81 198 ALA A CA 1
ATOM 1530 C C . ALA A 1 198 ? 11.434 1.374 -14.570 1.00 75.81 198 ALA A C 1
ATOM 1532 O O . ALA A 1 198 ? 10.470 1.279 -13.814 1.00 75.81 198 ALA A O 1
ATOM 1533 N N . TYR A 1 199 ? 11.610 0.537 -15.579 1.00 78.50 199 TYR A N 1
ATOM 1534 C CA . TYR A 1 199 ? 10.727 -0.587 -15.825 1.00 78.50 199 TYR A CA 1
ATOM 1535 C C . TYR A 1 199 ? 11.190 -1.822 -15.055 1.00 78.50 199 TYR A C 1
ATOM 1537 O O . TYR A 1 199 ? 12.379 -2.129 -14.990 1.00 78.50 199 TYR A O 1
ATOM 1545 N N . VAL A 1 200 ? 10.248 -2.589 -14.525 1.00 78.12 200 VAL A N 1
ATOM 1546 C CA . VAL A 1 200 ? 10.490 -3.847 -13.812 1.00 78.12 200 VAL A CA 1
ATOM 1547 C C . VAL A 1 200 ? 9.637 -4.955 -14.408 1.00 78.12 200 VAL A C 1
ATOM 1549 O O . VAL A 1 200 ? 8.579 -4.705 -14.980 1.00 78.12 200 VAL A O 1
ATOM 1552 N N . ARG A 1 201 ? 10.094 -6.205 -14.307 1.00 79.44 201 ARG A N 1
ATOM 1553 C CA . ARG A 1 201 ? 9.273 -7.352 -14.719 1.00 79.44 201 ARG A CA 1
ATOM 1554 C C . ARG A 1 201 ? 8.297 -7.711 -13.591 1.00 79.44 201 ARG A C 1
ATOM 1556 O O . ARG A 1 201 ? 8.755 -7.767 -12.452 1.00 79.44 201 ARG A O 1
ATOM 1563 N N . PRO A 1 202 ? 7.031 -8.070 -13.877 1.00 78.31 202 PRO A N 1
ATOM 1564 C CA . PRO A 1 202 ? 6.068 -8.490 -12.854 1.00 78.31 202 PRO A CA 1
ATOM 1565 C C . PRO A 1 202 ? 6.587 -9.599 -11.931 1.00 78.31 202 PRO A C 1
ATOM 1567 O O . PRO A 1 202 ? 6.446 -9.513 -10.720 1.00 78.31 202 PRO A O 1
ATOM 1570 N N . ARG A 1 203 ? 7.313 -10.588 -12.473 1.00 79.44 203 ARG A N 1
ATOM 1571 C CA . ARG A 1 203 ? 7.917 -11.679 -11.679 1.00 79.44 203 ARG A CA 1
ATOM 1572 C C . ARG A 1 203 ? 8.906 -11.217 -10.599 1.00 79.44 203 ARG A C 1
ATOM 1574 O O . ARG A 1 203 ? 9.179 -11.975 -9.671 1.00 79.44 203 ARG A O 1
ATOM 1581 N N . SER A 1 204 ? 9.468 -10.016 -10.750 1.00 79.50 204 SER A N 1
ATOM 1582 C CA . SER A 1 204 ? 10.381 -9.388 -9.788 1.00 79.50 204 SER A CA 1
ATOM 1583 C C . SER A 1 204 ? 9.647 -8.758 -8.601 1.00 79.50 204 SER A C 1
ATOM 1585 O O . SER A 1 204 ? 10.297 -8.291 -7.669 1.00 79.50 204 SER A O 1
ATOM 1587 N N . LEU A 1 205 ? 8.317 -8.723 -8.639 1.00 78.31 205 LEU A N 1
ATOM 1588 C CA . LEU A 1 205 ? 7.459 -8.261 -7.559 1.00 78.31 205 LEU A CA 1
ATOM 1589 C C . LEU A 1 205 ? 6.967 -9.449 -6.755 1.00 78.31 205 LEU A C 1
ATOM 1591 O O . LEU A 1 205 ? 6.841 -10.558 -7.289 1.00 78.31 205 LEU A O 1
ATOM 1595 N N . PHE A 1 206 ? 6.690 -9.214 -5.478 1.00 77.25 206 PHE A N 1
ATOM 1596 C CA . PHE A 1 206 ? 5.901 -10.156 -4.705 1.00 77.25 206 PHE A CA 1
ATOM 1597 C C . PHE A 1 206 ? 4.539 -10.335 -5.376 1.00 77.25 206 PHE A C 1
ATOM 1599 O O . PHE A 1 206 ? 3.965 -9.351 -5.855 1.00 77.25 206 PHE A O 1
ATOM 1606 N N . PRO A 1 207 ? 4.066 -11.585 -5.502 1.00 71.25 207 PRO A N 1
ATOM 1607 C CA . PRO A 1 207 ? 2.775 -11.830 -6.105 1.00 71.25 207 PRO A CA 1
ATOM 1608 C C . PRO A 1 207 ? 1.684 -11.226 -5.219 1.00 71.25 207 PRO A C 1
ATOM 1610 O O . PRO A 1 207 ? 1.833 -11.096 -4.003 1.00 71.25 207 PRO A O 1
ATOM 1613 N N . VAL A 1 208 ? 0.601 -10.841 -5.874 1.00 71.25 208 VAL A N 1
ATOM 1614 C CA . VAL A 1 208 ? -0.665 -10.547 -5.213 1.00 71.25 208 VAL A CA 1
ATOM 1615 C C . VAL A 1 208 ? -1.306 -11.894 -4.835 1.00 71.25 208 VAL A C 1
ATOM 1617 O O . VAL A 1 208 ? -1.039 -12.877 -5.545 1.00 71.25 208 VAL A O 1
ATOM 1620 N N . PRO A 1 209 ? -2.091 -11.983 -3.743 1.00 68.25 209 PRO A N 1
ATOM 1621 C CA . PRO A 1 209 ? -2.787 -13.212 -3.387 1.00 68.25 209 PRO A CA 1
ATOM 1622 C C . PRO A 1 209 ? -3.545 -13.819 -4.588 1.00 68.25 209 PRO A C 1
ATOM 1624 O O . PRO A 1 209 ? -4.050 -13.068 -5.431 1.00 68.25 209 PRO A O 1
ATOM 1627 N N . PRO A 1 210 ? -3.580 -15.162 -4.715 1.00 55.44 210 PRO A N 1
ATOM 1628 C CA . PRO A 1 210 ? -4.040 -15.859 -5.922 1.00 55.44 210 PRO A CA 1
ATOM 1629 C C . PRO A 1 210 ? -5.471 -15.542 -6.363 1.00 55.44 210 PRO A C 1
ATOM 1631 O O . PRO A 1 210 ? -5.770 -15.691 -7.544 1.00 55.44 210 PRO A O 1
ATOM 1634 N N . GLU A 1 211 ? -6.323 -15.094 -5.441 1.00 56.22 211 GLU A N 1
ATOM 1635 C CA . GLU A 1 211 ? -7.740 -14.798 -5.688 1.00 56.22 211 GLU A CA 1
ATOM 1636 C C . GLU A 1 211 ? -7.966 -13.614 -6.651 1.00 56.22 211 GLU A C 1
ATOM 1638 O O . GLU A 1 211 ? -9.070 -13.438 -7.149 1.00 56.22 211 GLU A O 1
ATOM 1643 N N . ASP A 1 212 ? -6.913 -12.867 -7.017 1.00 49.69 212 ASP A N 1
ATOM 1644 C CA . ASP A 1 212 ? -7.004 -11.714 -7.925 1.00 49.69 212 ASP A CA 1
ATOM 1645 C C . ASP A 1 212 ? -5.964 -11.753 -9.064 1.00 49.69 212 ASP A C 1
ATOM 1647 O O . ASP A 1 212 ? -5.391 -10.724 -9.434 1.00 49.69 212 ASP A O 1
ATOM 1651 N N . GLN A 1 213 ? -5.662 -12.929 -9.620 1.00 45.53 213 GLN A N 1
ATOM 1652 C CA . GLN A 1 213 ? -4.859 -13.021 -10.854 1.00 45.53 213 GLN A CA 1
ATOM 1653 C C . GLN A 1 213 ? -5.678 -12.859 -12.151 1.00 45.53 213 GLN A C 1
ATOM 1655 O O . GLN A 1 213 ? -5.162 -13.188 -13.220 1.00 45.53 213 GLN A O 1
ATOM 1660 N N . GLU A 1 214 ? -6.908 -12.339 -12.072 1.00 35.19 214 GLU A N 1
ATOM 1661 C CA . GLU A 1 214 ? -7.744 -12.009 -13.242 1.00 35.19 214 GLU A CA 1
ATOM 1662 C C . GLU A 1 214 ? -7.244 -10.790 -14.038 1.00 35.19 214 GLU A C 1
ATOM 1664 O O . GLU A 1 214 ? -6.952 -9.727 -13.436 1.00 35.19 214 GLU A O 1
#

Solvent-accessible surface area (backbone atoms only — not comparable to full-atom values): 12093 Å² total; per-residue (Å²): 137,84,82,80,77,81,74,76,70,76,71,76,72,63,75,51,35,33,36,22,33,50,99,70,41,31,36,39,37,9,42,22,78,90,76,45,30,35,22,21,40,38,43,39,80,66,21,51,33,34,36,36,30,53,72,59,74,38,75,41,79,94,39,94,83,34,85,48,23,32,60,25,51,24,25,31,65,96,43,36,86,51,65,27,54,25,42,40,34,34,95,54,88,72,20,47,75,50,27,42,30,42,31,44,25,57,96,93,50,41,58,65,75,49,61,67,60,53,76,28,48,50,50,74,85,88,28,83,56,29,44,32,46,49,43,42,52,92,71,86,41,56,30,30,41,69,45,75,61,86,97,43,75,40,82,73,44,71,44,62,55,72,80,81,58,90,73,51,55,34,29,28,60,46,89,70,66,99,64,74,60,87,78,45,43,62,28,37,48,56,55,95,88,39,83,44,74,36,30,31,44,66,86,50,31,46,69,73,49,79,96,68,79,123

Secondary structure (DSSP, 8-state):
-----------------EEEEETTEEEEEEEETTTTEEEEEEEETTEEEEEEEES--B--TT-TT---EEEEEEEETTEEEEEEEEEEE-SSTTGGGTEEEEEE--TTTSPTT--S-EEEEB--STTTT------BPSS---EEEEEEETTEEEEEEEESS---SSS-------S--S---TT-EEEEEEETTEEEEEEE-GGGBPPPPGGG--

Nearest PDB structures (foldseek):
  5c8b-assembly1_B  TM=4.619E-01  e=7.327E+00  Bifidobacterium adolescentis
  7rzm-assembly1_A  TM=1.632E-01  e=9.490E-01  Stenotrophomonas maltophilia K279a
  4bp9-assembly6_F  TM=2.399E-01  e=5.941E+00  Trypanosoma brucei

pLDDT: mean 72.4, std 16.63, range [32.97, 95.06]